Protein AF-A0A147B8E1-F1 (afdb_monomer_lite)

pLDDT: mean 95.33, std 6.33, range [67.62, 98.88]

Foldseek 3Di:
DLLVVQAPAQAAEDPDADFDAPPDDPVNRCVRLLVVLLVSLLSNLVRPLNHQYEYARPPLVVSQVSSQVSNVVSVSHDLVRGWHQQQLLQLLLLVLVCVVVVHDSVQKGWDWAAGRAAPRTRTRLCPMVVNDDDDPVVVVVSRNCSRCVQVVQCVVVVNPGTDDPSSVVSSVVVVVLVVCVVVVDPPRDDDTDTDD

Radius of gyration: 17.43 Å; chains: 1; bounding box: 43×26×47 Å

Sequence (196 aa):
ELSAALQGMEVVVIPAGVPRKPGMTRDDLFNTNASIVRDLADACAKNCPKAMVCIISNPVNSTVPIASEAFKKNGVYDPNRIFGVTTLDIVRANAFVAEAKGLDPASVSVPVIGGHSGVTIIPLISQATPSVSFPQPELEALTKRIQEAGTEVVKAKAGAGSATLSMAFAGARFAFSLISALQGKEGVVECAFVKS

Organism: NCBI:txid360319

Secondary structure (DSSP, 8-state):
-HHHHHTT-SEEEE--SPPPPTT--HHHHHHHHHHHHHHHHHHHHHH-TTSEEEE-SSPHHHHHHHHHHHHHHTT---GGGEEE--HHHHHHHHHHHHHHHT--GGG-B--EEE-SSGGGEEE-GGG-BS-----HHHHHHHHHHHHHHHHHHHHHTTTS----HHHHHHHHHHHHHHHHHHTT-TT-----B---

InterPro domains:
  IPR001236 Lactate/malate dehydrogenase, N-terminal [PF00056] (4-84)
  IPR001252 Malate dehydrogenase, active site [PS00068] (85-97)
  IPR010097 Malate dehydrogenase, type 1 [TIGR01772] (2-195)
  IPR015955 Lactate dehydrogenase/glycoside hydrolase, family 4, C-terminal [G3DSA:3.90.110.10] (86-196)
  IPR015955 Lactate dehydrogenase/glycoside hydrolase, family 4, C-terminal [SSF56327] (85-195)
  IPR022383 Lactate/malate dehydrogenase, C-terminal [PF02866] (86-195)
  IPR036291 NAD(P)-binding domain superfamily [SSF51735] (3-85)

Structure (mmCIF, N/CA/C/O backbone):
data_AF-A0A147B8E1-F1
#
_entry.id   AF-A0A147B8E1-F1
#
loop_
_atom_site.group_PDB
_atom_site.id
_atom_site.type_symbol
_atom_site.label_atom_id
_atom_site.label_alt_id
_atom_site.label_comp_id
_atom_site.label_asym_id
_atom_site.label_entity_id
_atom_site.label_seq_id
_atom_site.pdbx_PDB_ins_code
_atom_site.Cartn_x
_atom_site.Cartn_y
_atom_site.Cartn_z
_atom_site.occupancy
_atom_site.B_iso_or_equiv
_atom_site.auth_seq_id
_atom_site.auth_comp_id
_atom_site.auth_asym_id
_atom_site.auth_atom_id
_atom_site.pdbx_PDB_model_num
ATOM 1 N N . GLU A 1 1 ? 18.208 -11.682 -17.109 1.00 81.38 1 GLU A N 1
ATOM 2 C CA . GLU A 1 1 ? 17.418 -12.279 -16.008 1.00 81.38 1 GLU A CA 1
ATOM 3 C C . GLU A 1 1 ? 16.157 -11.478 -15.678 1.00 81.38 1 GLU A C 1
ATOM 5 O O . GLU A 1 1 ? 15.082 -12.026 -15.860 1.00 81.38 1 GLU A O 1
ATOM 10 N N . LEU A 1 2 ? 16.231 -10.182 -15.327 1.00 92.50 2 LEU A N 1
ATOM 11 C CA . LEU A 1 2 ? 15.029 -9.378 -15.009 1.00 92.50 2 LEU A CA 1
ATOM 12 C C . LEU A 1 2 ? 13.987 -9.304 -16.144 1.00 92.50 2 LEU A C 1
ATOM 14 O O . LEU A 1 2 ? 12.808 -9.515 -15.898 1.00 92.50 2 LEU A O 1
ATOM 18 N N . SER A 1 3 ? 14.406 -9.041 -17.388 1.00 93.31 3 SER A N 1
ATOM 19 C CA . SER A 1 3 ? 13.483 -8.999 -18.541 1.00 93.31 3 SER A CA 1
ATOM 20 C C . SER A 1 3 ? 12.709 -10.315 -18.706 1.00 93.31 3 SER A C 1
ATOM 22 O O . SER A 1 3 ? 11.491 -10.288 -18.854 1.00 93.31 3 SER A O 1
ATOM 24 N N . ALA A 1 4 ? 13.388 -11.460 -18.577 1.00 95.94 4 ALA A N 1
ATOM 25 C CA . ALA A 1 4 ? 12.761 -12.777 -18.670 1.00 95.94 4 ALA A CA 1
ATOM 26 C C . ALA A 1 4 ? 11.747 -13.025 -17.539 1.00 95.94 4 ALA A C 1
ATOM 28 O O . ALA A 1 4 ? 10.701 -13.609 -17.786 1.00 95.94 4 ALA A O 1
ATOM 29 N N . ALA A 1 5 ? 12.017 -12.532 -16.325 1.00 97.00 5 ALA A N 1
ATOM 30 C CA . ALA A 1 5 ? 11.090 -12.641 -15.197 1.00 97.00 5 ALA A CA 1
ATOM 31 C C . ALA A 1 5 ? 9.817 -11.786 -15.358 1.00 97.00 5 ALA A C 1
ATOM 33 O O . ALA A 1 5 ? 8.829 -12.031 -14.673 1.00 97.00 5 ALA A O 1
ATOM 34 N N . LEU A 1 6 ? 9.840 -10.773 -16.231 1.00 97.75 6 LEU A N 1
ATOM 35 C CA . LEU A 1 6 ? 8.719 -9.856 -16.450 1.00 97.75 6 LEU A CA 1
ATOM 36 C C . LEU A 1 6 ? 7.847 -10.249 -17.646 1.00 97.75 6 LEU A C 1
ATOM 38 O O . LEU A 1 6 ? 6.674 -9.885 -17.690 1.00 97.75 6 LEU A O 1
ATOM 42 N N . GLN A 1 7 ? 8.389 -10.979 -18.620 1.00 96.69 7 GLN A N 1
ATOM 43 C CA . GLN A 1 7 ? 7.633 -11.386 -19.804 1.00 96.69 7 GLN A CA 1
ATOM 44 C C . GLN A 1 7 ? 6.386 -12.192 -19.415 1.00 96.69 7 GLN A C 1
ATOM 46 O O . GLN A 1 7 ? 6.461 -13.175 -18.684 1.00 96.69 7 GLN A O 1
ATOM 51 N N . GLY A 1 8 ? 5.226 -11.757 -19.913 1.00 95.31 8 GLY A N 1
ATOM 52 C CA . GLY A 1 8 ? 3.941 -12.414 -19.658 1.00 95.31 8 GLY A CA 1
ATOM 53 C C . GLY A 1 8 ? 3.346 -12.179 -18.265 1.00 95.31 8 GLY A C 1
ATOM 54 O O . GLY A 1 8 ? 2.298 -12.743 -17.974 1.00 95.31 8 GLY A O 1
ATOM 55 N N . MET A 1 9 ? 3.964 -11.357 -17.409 1.00 98.00 9 MET A N 1
ATOM 56 C CA . MET A 1 9 ? 3.398 -11.052 -16.093 1.00 98.00 9 MET A CA 1
ATOM 57 C C . MET A 1 9 ? 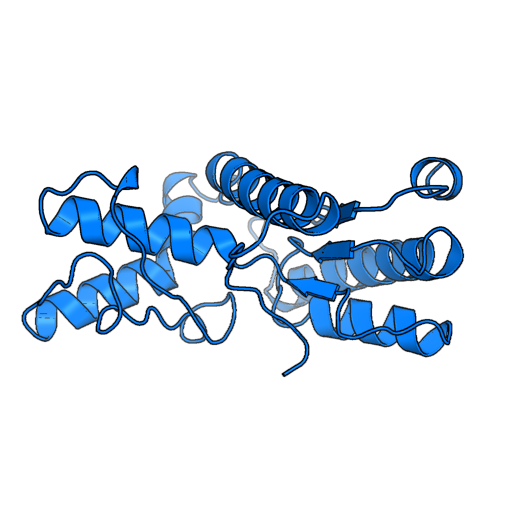2.136 -10.193 -16.201 1.00 98.00 9 MET A C 1
ATOM 59 O O . MET A 1 9 ? 2.120 -9.163 -16.875 1.00 98.00 9 MET A O 1
ATOM 63 N N . GLU A 1 10 ? 1.092 -10.597 -15.477 1.00 98.06 10 GLU A N 1
ATOM 64 C CA . GLU A 1 10 ? -0.164 -9.848 -15.338 1.00 98.06 10 GLU A CA 1
ATOM 65 C C . GLU A 1 10 ? -0.202 -9.009 -14.056 1.00 98.06 10 GLU A C 1
ATOM 67 O O . GLU A 1 10 ? -0.874 -7.981 -14.005 1.00 98.06 10 GLU A O 1
ATOM 72 N N . VAL A 1 11 ? 0.553 -9.415 -13.032 1.00 98.50 11 VAL A N 1
ATOM 73 C CA . VAL A 1 11 ? 0.705 -8.706 -11.757 1.00 98.50 11 VAL A CA 1
ATOM 74 C C . VAL A 1 11 ? 2.181 -8.714 -11.372 1.00 98.50 11 VAL A C 1
ATOM 76 O O . VAL A 1 11 ? 2.814 -9.767 -11.356 1.00 98.50 11 VAL A O 1
ATOM 79 N N . VAL A 1 12 ? 2.732 -7.547 -11.039 1.00 98.69 12 VAL A N 1
ATOM 80 C CA . VAL A 1 12 ? 4.115 -7.397 -10.568 1.00 98.69 12 VAL A CA 1
ATOM 81 C C . VAL A 1 12 ? 4.103 -6.714 -9.210 1.00 98.69 12 VAL A C 1
ATOM 83 O O . VAL A 1 12 ? 3.636 -5.585 -9.080 1.00 98.69 12 VAL A O 1
ATOM 86 N N . VAL A 1 13 ? 4.645 -7.382 -8.193 1.00 98.62 13 VAL A N 1
ATOM 87 C CA . VAL A 1 13 ? 4.768 -6.830 -6.838 1.00 98.62 13 VAL A CA 1
ATOM 88 C C . VAL A 1 13 ? 6.213 -6.416 -6.595 1.00 98.62 13 VAL A C 1
ATOM 90 O O . VAL A 1 13 ? 7.126 -7.228 -6.721 1.00 98.62 13 VAL A O 1
ATOM 93 N N . ILE A 1 14 ? 6.421 -5.154 -6.220 1.00 98.19 14 ILE A N 1
ATOM 94 C CA . ILE A 1 14 ? 7.741 -4.561 -5.999 1.00 98.19 14 ILE A CA 1
ATOM 95 C C . ILE A 1 14 ? 7.905 -4.232 -4.505 1.00 98.19 14 ILE A C 1
ATOM 97 O O . ILE A 1 14 ? 7.603 -3.115 -4.080 1.00 98.19 14 ILE A O 1
ATOM 101 N N . PRO A 1 15 ? 8.380 -5.192 -3.682 1.00 96.69 15 PRO A N 1
ATOM 102 C CA . PRO A 1 15 ? 8.835 -4.940 -2.313 1.00 96.69 15 PRO A CA 1
ATOM 103 C C . PRO A 1 15 ? 10.304 -4.503 -2.252 1.00 96.69 15 PRO A C 1
ATOM 105 O O . PRO A 1 15 ? 10.819 -4.234 -1.168 1.00 96.69 15 PRO A O 1
ATOM 108 N N . ALA A 1 16 ? 10.991 -4.471 -3.399 1.00 93.12 16 ALA A N 1
ATOM 109 C CA . ALA A 1 16 ? 12.416 -4.201 -3.495 1.00 93.12 16 ALA A CA 1
ATOM 110 C C . ALA A 1 16 ? 12.759 -2.812 -2.950 1.00 93.12 16 ALA A C 1
ATOM 112 O O . ALA A 1 16 ? 12.226 -1.794 -3.385 1.00 93.12 16 ALA A O 1
ATOM 113 N N . GLY A 1 17 ? 13.680 -2.768 -2.004 1.00 88.00 17 GLY A N 1
ATOM 114 C CA . GLY A 1 17 ? 14.123 -1.533 -1.391 1.00 88.00 17 GLY A CA 1
ATOM 115 C C . GLY A 1 17 ? 15.041 -1.825 -0.223 1.00 88.00 17 GLY A C 1
ATOM 116 O O . GLY A 1 17 ? 15.111 -2.946 0.286 1.00 88.00 17 GLY A O 1
ATOM 117 N N . VAL A 1 18 ? 15.757 -0.800 0.203 1.00 84.12 18 VAL A N 1
ATOM 118 C CA . VAL A 1 18 ? 16.618 -0.871 1.372 1.00 84.12 18 VAL A CA 1
ATOM 119 C C . VAL A 1 18 ? 15.776 -0.521 2.601 1.00 84.12 18 VAL A C 1
ATOM 121 O O . VAL A 1 18 ? 15.061 0.484 2.580 1.00 84.12 18 VAL A O 1
ATOM 124 N N . PRO A 1 19 ? 15.801 -1.330 3.677 1.00 76.50 19 PRO A N 1
ATOM 125 C CA . PRO A 1 19 ? 15.183 -0.938 4.934 1.00 76.50 19 PRO A CA 1
ATOM 126 C C . PRO A 1 19 ? 15.999 0.184 5.577 1.00 76.50 19 PRO A C 1
ATOM 128 O O . PRO A 1 19 ? 17.215 0.268 5.403 1.00 76.50 19 PRO A O 1
ATOM 131 N N . ARG A 1 20 ? 15.346 1.026 6.380 1.00 70.44 20 ARG A N 1
ATOM 132 C CA . ARG A 1 20 ? 16.045 2.068 7.136 1.00 70.44 20 ARG A CA 1
ATOM 133 C C . ARG A 1 20 ? 17.104 1.434 8.047 1.00 70.44 20 ARG A C 1
ATOM 135 O O . ARG A 1 20 ? 16.758 0.625 8.905 1.00 70.44 20 ARG A O 1
ATOM 142 N N . LYS A 1 21 ? 18.371 1.819 7.871 1.00 70.12 21 LYS A N 1
ATOM 143 C CA . LYS A 1 21 ? 19.493 1.408 8.730 1.00 70.12 21 LYS A CA 1
ATOM 144 C C . LYS A 1 21 ? 19.836 2.507 9.745 1.00 70.12 21 LYS A C 1
ATOM 146 O O . LYS A 1 21 ? 19.581 3.683 9.461 1.00 70.12 21 LYS A O 1
ATOM 151 N N . PRO A 1 22 ? 20.427 2.168 10.907 1.00 67.62 22 PRO A N 1
ATOM 152 C CA . PRO A 1 22 ? 21.011 3.165 11.801 1.00 67.62 22 PRO A CA 1
ATOM 153 C C . PRO A 1 22 ? 21.975 4.085 11.036 1.00 67.62 22 PRO A C 1
ATOM 155 O O . PRO A 1 22 ? 22.798 3.605 10.261 1.00 67.62 22 PRO A O 1
ATOM 158 N N . GLY A 1 23 ? 21.842 5.401 11.217 1.00 73.38 23 GLY A N 1
ATOM 159 C CA . GLY A 1 23 ? 22.681 6.409 10.553 1.00 73.38 23 GLY A CA 1
ATOM 160 C C . GLY A 1 23 ? 22.209 6.891 9.173 1.00 73.38 23 GLY A C 1
ATOM 161 O O . GLY A 1 23 ? 22.690 7.926 8.730 1.00 73.38 23 GLY A O 1
ATOM 162 N N . MET A 1 24 ? 21.248 6.228 8.511 1.00 72.56 24 MET A N 1
ATOM 163 C CA . MET A 1 24 ? 20.668 6.745 7.257 1.00 72.56 24 MET A CA 1
ATOM 164 C C . MET A 1 24 ? 19.724 7.922 7.513 1.00 72.56 24 MET A C 1
ATOM 166 O O . MET A 1 24 ? 18.810 7.834 8.350 1.00 72.56 24 MET A O 1
ATOM 170 N N . THR A 1 25 ? 19.886 8.993 6.733 1.00 74.00 25 THR A N 1
ATOM 171 C CA . THR A 1 25 ? 18.908 10.082 6.690 1.00 74.00 25 THR A CA 1
ATOM 172 C C . THR A 1 25 ? 17.640 9.641 5.948 1.00 74.00 25 THR A C 1
ATOM 174 O O . THR A 1 25 ? 17.584 8.583 5.314 1.00 74.00 25 THR A O 1
ATOM 177 N N . ARG A 1 26 ? 16.571 10.440 6.051 1.00 74.06 26 ARG A N 1
ATOM 178 C CA . ARG A 1 26 ? 15.350 10.199 5.265 1.00 74.06 26 ARG A CA 1
ATOM 179 C C . ARG A 1 26 ? 15.616 10.345 3.765 1.00 74.06 26 ARG A C 1
ATOM 181 O O . ARG A 1 26 ? 15.079 9.558 2.989 1.00 74.06 26 ARG A O 1
ATOM 188 N N . ASP A 1 27 ? 16.474 11.288 3.395 1.00 78.31 27 ASP A N 1
ATOM 189 C CA . ASP A 1 27 ? 16.800 11.586 2.002 1.00 78.31 27 ASP A CA 1
ATOM 190 C C . ASP A 1 27 ? 17.663 10.484 1.379 1.00 78.31 27 ASP A C 1
ATOM 192 O O . ASP A 1 27 ? 17.406 10.083 0.247 1.00 78.31 27 ASP A O 1
ATOM 196 N N . ASP A 1 28 ? 18.607 9.902 2.128 1.00 82.69 28 ASP A N 1
ATOM 197 C CA . ASP A 1 28 ? 19.407 8.761 1.647 1.00 82.69 28 ASP A CA 1
ATOM 198 C C . ASP A 1 28 ? 18.525 7.556 1.308 1.00 82.69 28 ASP A C 1
ATOM 200 O O . ASP A 1 28 ? 18.684 6.912 0.265 1.00 82.69 28 ASP A O 1
ATOM 204 N N . LEU A 1 29 ? 17.566 7.261 2.192 1.00 83.19 29 LEU A N 1
ATOM 205 C CA . LEU A 1 29 ? 16.607 6.180 2.000 1.00 83.19 29 LEU A CA 1
ATOM 206 C C . LEU A 1 29 ? 15.713 6.447 0.785 1.00 83.19 29 LEU A C 1
ATOM 208 O O . LEU A 1 29 ? 15.493 5.545 -0.024 1.00 83.19 29 LEU A O 1
ATOM 212 N N . PHE A 1 30 ? 15.224 7.683 0.649 1.00 88.69 30 PHE A N 1
ATOM 213 C CA . PHE A 1 30 ? 14.436 8.098 -0.504 1.00 88.69 30 PHE A CA 1
ATOM 214 C C . PHE A 1 30 ? 15.229 7.940 -1.802 1.00 88.69 30 PHE A C 1
ATOM 216 O O . PHE A 1 30 ? 14.764 7.240 -2.693 1.00 88.69 30 PHE A O 1
ATOM 223 N N . ASN A 1 31 ? 16.431 8.509 -1.896 1.00 90.00 31 ASN A N 1
ATOM 224 C CA . ASN A 1 31 ? 17.252 8.470 -3.107 1.00 90.00 31 ASN A CA 1
ATOM 225 C C . ASN A 1 31 ? 17.597 7.035 -3.525 1.00 90.00 31 ASN A C 1
ATOM 227 O O . ASN A 1 31 ? 17.533 6.695 -4.709 1.00 90.00 31 ASN A O 1
ATOM 231 N N . THR A 1 32 ? 17.910 6.177 -2.551 1.00 92.06 32 THR A N 1
ATOM 232 C CA . THR A 1 32 ? 18.213 4.763 -2.798 1.00 92.06 32 THR A CA 1
ATOM 233 C C . THR A 1 32 ? 16.993 4.011 -3.327 1.00 92.06 32 THR A C 1
ATOM 235 O O . THR A 1 32 ? 17.084 3.299 -4.322 1.00 92.06 32 THR A O 1
ATOM 238 N N . ASN A 1 33 ? 15.829 4.164 -2.696 1.00 93.69 33 ASN A N 1
ATOM 239 C CA . ASN A 1 33 ? 14.633 3.445 -3.139 1.00 93.69 33 ASN A CA 1
ATOM 240 C C . ASN A 1 33 ? 14.021 4.058 -4.405 1.00 93.69 33 ASN A C 1
ATOM 242 O O . ASN A 1 33 ? 13.431 3.335 -5.203 1.00 93.69 33 ASN A O 1
ATOM 246 N N . ALA A 1 34 ? 14.200 5.359 -4.632 1.00 94.06 34 ALA A N 1
ATOM 247 C CA . ALA A 1 34 ? 13.779 6.046 -5.844 1.00 94.06 34 ALA A CA 1
ATOM 248 C C . ALA A 1 34 ? 14.474 5.478 -7.086 1.00 94.06 34 ALA A C 1
ATOM 250 O O . ALA A 1 34 ? 13.806 5.214 -8.084 1.00 94.06 34 ALA A O 1
ATOM 251 N N . SER A 1 35 ? 15.792 5.251 -7.029 1.00 95.56 35 SER A N 1
ATOM 252 C CA . SER A 1 35 ? 16.527 4.653 -8.149 1.00 95.56 35 SER A CA 1
ATOM 253 C C . SER A 1 35 ? 16.097 3.207 -8.399 1.00 95.56 35 SER A C 1
ATOM 255 O O . SER A 1 35 ? 15.771 2.870 -9.535 1.00 95.56 3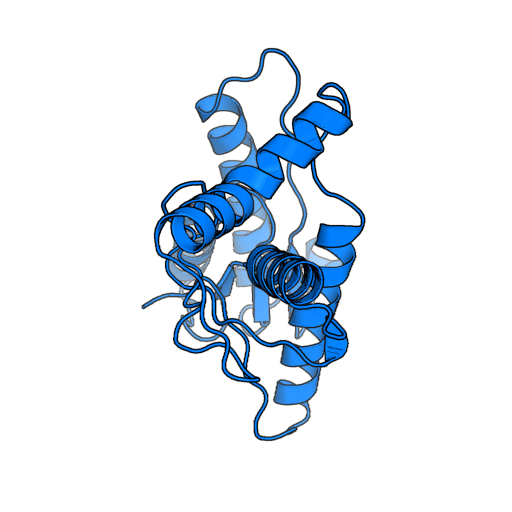5 SER A O 1
ATOM 257 N N . ILE A 1 36 ? 15.981 2.394 -7.342 1.00 97.19 36 ILE A N 1
ATOM 258 C CA . ILE A 1 36 ? 15.517 1.000 -7.435 1.00 97.19 36 ILE A CA 1
ATOM 259 C C . ILE A 1 36 ? 14.129 0.928 -8.083 1.00 97.19 36 ILE A C 1
ATOM 261 O O . ILE A 1 36 ? 13.928 0.174 -9.034 1.00 97.19 36 ILE A O 1
ATOM 265 N N . VAL A 1 37 ? 13.167 1.720 -7.596 1.00 97.94 37 VAL A N 1
ATOM 266 C CA . VAL A 1 37 ? 11.797 1.705 -8.126 1.00 97.94 37 VAL A CA 1
ATOM 267 C C . VAL A 1 37 ? 11.755 2.207 -9.558 1.00 97.94 37 VAL A C 1
ATOM 269 O O . VAL A 1 37 ? 11.082 1.592 -10.377 1.00 97.94 37 VAL A O 1
ATOM 272 N N . ARG A 1 38 ? 12.478 3.284 -9.886 1.00 97.81 38 ARG A N 1
ATOM 273 C CA . ARG A 1 38 ? 12.559 3.792 -11.260 1.00 97.81 38 ARG A CA 1
ATOM 274 C C . ARG A 1 38 ? 13.047 2.707 -12.216 1.00 97.81 38 ARG A C 1
ATOM 276 O O . ARG A 1 38 ? 12.428 2.509 -13.255 1.00 97.81 38 ARG A O 1
ATOM 283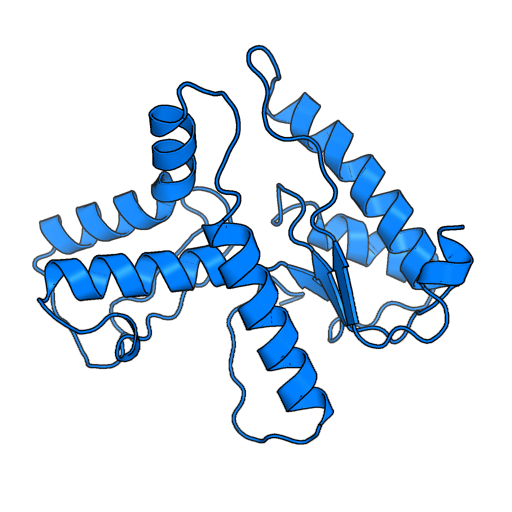 N N . ASP A 1 39 ? 14.130 2.019 -11.868 1.00 98.00 39 ASP A N 1
ATOM 284 C CA . ASP A 1 39 ? 14.761 1.042 -12.756 1.00 98.00 39 ASP A CA 1
ATOM 285 C C . ASP A 1 39 ? 13.879 -0.208 -12.925 1.00 98.00 39 ASP A C 1
ATOM 287 O O . ASP A 1 39 ? 13.713 -0.712 -14.037 1.00 98.00 39 ASP A O 1
ATOM 291 N N . LEU A 1 40 ? 13.231 -0.668 -11.849 1.00 98.44 40 LEU A N 1
ATOM 292 C CA . LEU A 1 40 ? 12.267 -1.770 -11.914 1.00 98.44 40 LEU A CA 1
ATOM 293 C C . LEU A 1 40 ? 10.987 -1.387 -12.669 1.00 98.44 40 LEU A C 1
ATOM 295 O O . LEU A 1 40 ? 10.485 -2.187 -13.457 1.00 98.44 40 LEU A O 1
ATOM 299 N N . ALA A 1 41 ? 10.469 -0.174 -12.471 1.00 98.38 41 ALA A N 1
ATOM 300 C CA . ALA A 1 41 ? 9.295 0.320 -13.184 1.00 98.38 41 ALA A CA 1
ATOM 301 C C . ALA A 1 41 ? 9.581 0.519 -14.679 1.00 98.38 41 ALA A C 1
ATOM 303 O O . ALA A 1 41 ? 8.756 0.142 -15.504 1.00 98.38 41 ALA A O 1
ATOM 304 N N . ASP A 1 42 ? 10.757 1.034 -15.045 1.00 98.50 42 ASP A N 1
ATOM 305 C CA . ASP A 1 42 ? 11.210 1.129 -16.437 1.00 98.50 42 ASP A CA 1
ATOM 306 C C . ASP A 1 42 ? 11.326 -0.262 -17.085 1.00 98.50 42 ASP A C 1
ATOM 308 O O . ASP A 1 42 ? 10.871 -0.468 -18.212 1.00 98.50 42 ASP A O 1
ATOM 312 N N . ALA A 1 43 ? 11.840 -1.254 -16.351 1.00 98.44 43 ALA A N 1
ATOM 313 C CA . ALA A 1 43 ? 11.851 -2.637 -16.815 1.00 98.44 43 ALA A CA 1
ATOM 314 C C . ALA A 1 43 ? 10.426 -3.191 -17.008 1.00 98.44 43 ALA A C 1
ATOM 316 O O . ALA A 1 43 ? 10.162 -3.825 -18.031 1.00 98.44 43 ALA A O 1
ATOM 317 N N . CYS A 1 44 ? 9.496 -2.925 -16.086 1.00 98.62 44 CYS A N 1
ATOM 318 C CA . CYS A 1 44 ? 8.090 -3.319 -16.238 1.00 98.62 44 CYS A CA 1
ATOM 319 C C . CYS A 1 44 ? 7.453 -2.652 -17.464 1.00 98.62 44 CYS A C 1
ATOM 321 O O . CYS A 1 44 ? 6.832 -3.333 -18.275 1.00 98.62 44 CYS A O 1
ATOM 323 N N . ALA A 1 45 ? 7.672 -1.350 -17.653 1.00 98.56 45 ALA A N 1
ATOM 324 C CA . ALA A 1 45 ? 7.152 -0.596 -18.790 1.00 98.56 45 ALA A CA 1
ATOM 325 C C . ALA A 1 45 ? 7.629 -1.168 -20.138 1.00 98.56 45 ALA A C 1
ATOM 327 O O . ALA A 1 45 ? 6.864 -1.222 -21.096 1.00 98.56 45 ALA A O 1
ATOM 328 N N . LYS A 1 46 ? 8.875 -1.650 -20.209 1.00 98.38 46 LYS A N 1
ATOM 329 C CA . LYS A 1 46 ? 9.450 -2.242 -21.428 1.00 98.38 46 LYS A CA 1
ATOM 330 C C . LYS A 1 46 ? 9.014 -3.683 -21.693 1.00 98.38 46 LYS A C 1
ATOM 332 O O . LYS A 1 46 ? 8.942 -4.080 -22.851 1.00 98.38 46 LYS A O 1
ATOM 337 N N . ASN A 1 47 ? 8.776 -4.480 -20.648 1.00 98.44 47 ASN A N 1
ATOM 338 C CA . ASN A 1 47 ? 8.625 -5.938 -20.779 1.00 98.44 47 ASN A CA 1
ATOM 339 C C . ASN A 1 47 ? 7.200 -6.448 -20.506 1.00 98.44 47 ASN A C 1
ATOM 341 O O . ASN A 1 47 ? 6.800 -7.463 -21.069 1.00 98.44 47 ASN A O 1
ATOM 345 N N . CYS A 1 48 ? 6.427 -5.754 -19.671 1.00 98.38 48 CYS A N 1
ATOM 346 C CA . CYS A 1 48 ? 5.052 -6.104 -19.314 1.00 98.38 48 CYS A CA 1
ATOM 347 C C . CYS A 1 48 ? 4.196 -4.843 -19.069 1.00 98.38 48 CYS A C 1
ATOM 349 O O . CYS A 1 48 ? 3.637 -4.670 -17.984 1.00 98.38 48 CYS A O 1
ATOM 351 N N . PRO A 1 49 ? 4.045 -3.947 -20.066 1.00 98.19 49 PRO A N 1
ATOM 352 C CA . PRO A 1 49 ? 3.394 -2.640 -19.891 1.00 98.19 49 PRO A CA 1
ATOM 353 C C . PRO A 1 49 ? 1.927 -2.712 -19.445 1.00 98.19 49 PRO A C 1
ATOM 355 O O . PRO A 1 49 ? 1.372 -1.720 -18.986 1.00 98.19 49 PRO A O 1
ATOM 358 N N . LYS A 1 50 ? 1.284 -3.875 -19.600 1.00 98.25 50 LYS A N 1
ATOM 359 C CA . LYS A 1 50 ? -0.110 -4.114 -19.206 1.00 98.25 50 LYS A CA 1
ATOM 360 C C . LYS A 1 50 ? -0.252 -4.772 -17.828 1.00 98.25 50 LYS A C 1
ATOM 362 O O . LYS A 1 50 ? -1.384 -4.981 -17.398 1.00 98.25 50 LYS A O 1
ATOM 367 N N . ALA A 1 51 ? 0.840 -5.103 -17.143 1.00 98.56 51 ALA A N 1
ATOM 368 C CA . ALA A 1 51 ? 0.771 -5.692 -15.811 1.00 98.56 51 ALA A CA 1
ATOM 369 C C . ALA A 1 51 ? 0.194 -4.702 -14.786 1.00 98.56 51 ALA A C 1
ATOM 371 O O . ALA A 1 51 ? 0.417 -3.496 -14.883 1.00 98.56 51 ALA A O 1
ATOM 372 N N . MET A 1 52 ? -0.498 -5.220 -13.774 1.00 98.75 52 MET A N 1
ATOM 373 C CA . MET A 1 52 ? -0.849 -4.477 -12.566 1.00 98.75 52 MET A CA 1
ATOM 374 C C . MET A 1 52 ? 0.392 -4.365 -11.676 1.00 98.75 52 MET A C 1
ATOM 376 O O . MET A 1 52 ? 0.871 -5.360 -11.128 1.00 98.75 52 MET A O 1
ATOM 380 N N . VAL A 1 53 ? 0.935 -3.160 -11.538 1.00 98.75 53 VAL A N 1
ATOM 381 C CA . VAL A 1 53 ? 2.166 -2.890 -10.792 1.00 98.75 53 VAL A CA 1
ATOM 382 C C . VAL A 1 53 ? 1.836 -2.445 -9.370 1.00 98.75 53 VAL A C 1
ATOM 384 O O . VAL A 1 53 ? 1.246 -1.389 -9.153 1.00 98.75 53 VAL A O 1
ATOM 387 N N . CYS A 1 54 ? 2.262 -3.244 -8.393 1.00 98.75 54 CYS A N 1
ATOM 388 C CA . CYS A 1 54 ? 2.037 -3.030 -6.967 1.00 98.75 54 CYS A CA 1
ATOM 389 C C . CYS A 1 54 ? 3.336 -2.574 -6.288 1.00 98.75 54 CYS A C 1
ATOM 391 O O . CYS A 1 54 ? 4.235 -3.379 -6.036 1.00 98.75 54 CYS A O 1
ATOM 393 N N . ILE A 1 55 ? 3.443 -1.286 -5.970 1.00 98.62 55 ILE A N 1
ATOM 394 C CA . ILE A 1 55 ? 4.604 -0.681 -5.315 1.00 98.62 55 ILE A CA 1
ATOM 395 C C . ILE A 1 55 ? 4.448 -0.773 -3.794 1.00 98.62 55 ILE A C 1
ATOM 397 O O . ILE A 1 55 ? 3.586 -0.119 -3.208 1.00 98.62 55 ILE A O 1
ATOM 401 N N . ILE A 1 56 ? 5.307 -1.565 -3.152 1.00 97.94 56 ILE A N 1
ATOM 402 C CA . ILE A 1 56 ? 5.445 -1.636 -1.684 1.00 97.94 56 ILE A CA 1
ATOM 403 C C . ILE A 1 56 ? 6.655 -0.804 -1.220 1.00 97.94 56 ILE A C 1
ATOM 405 O O . ILE A 1 56 ? 6.713 -0.343 -0.079 1.00 97.94 56 ILE A O 1
ATOM 409 N N . SER A 1 57 ? 7.634 -0.597 -2.103 1.00 95.31 57 SER A N 1
ATOM 410 C CA . SER A 1 57 ? 8.868 0.138 -1.831 1.00 95.31 57 SER A CA 1
ATOM 411 C C . SER A 1 57 ? 8.611 1.530 -1.256 1.00 95.31 57 SER A C 1
ATOM 413 O O . SER A 1 57 ? 7.983 2.385 -1.883 1.00 95.31 57 SER A O 1
ATOM 415 N N . ASN A 1 58 ? 9.150 1.776 -0.063 1.00 92.94 58 ASN A N 1
ATOM 416 C CA . ASN A 1 58 ? 8.996 3.048 0.628 1.00 92.94 58 ASN A CA 1
ATOM 417 C C . ASN A 1 58 ? 9.970 4.123 0.116 1.00 92.94 58 ASN A C 1
ATOM 419 O O . ASN A 1 58 ? 11.100 3.786 -0.231 1.00 92.94 58 ASN A O 1
ATOM 423 N N . PRO A 1 59 ? 9.597 5.415 0.167 1.00 93.88 59 PRO A N 1
ATOM 424 C CA . PRO A 1 59 ? 8.297 5.936 0.604 1.00 93.88 59 PRO A CA 1
ATOM 425 C C . PRO A 1 59 ? 7.241 5.872 -0.517 1.00 93.88 59 PRO A C 1
ATOM 427 O O . PRO A 1 59 ? 7.411 6.515 -1.551 1.00 93.88 59 PRO A O 1
ATOM 430 N N . VAL A 1 60 ? 6.130 5.153 -0.291 1.00 96.62 60 VAL A N 1
ATOM 431 C CA . VAL A 1 60 ? 5.064 4.913 -1.300 1.00 96.62 60 VAL A CA 1
ATOM 432 C C . VAL A 1 60 ? 4.536 6.213 -1.917 1.00 96.62 60 VAL A C 1
ATOM 434 O O . VAL A 1 60 ? 4.360 6.301 -3.132 1.00 96.62 60 VAL A O 1
ATOM 437 N N . ASN A 1 61 ? 4.383 7.255 -1.093 1.00 96.88 61 ASN A N 1
ATOM 438 C CA . ASN A 1 61 ? 3.909 8.580 -1.509 1.00 96.88 61 ASN A CA 1
ATOM 439 C C . ASN A 1 61 ? 4.765 9.218 -2.620 1.00 96.88 61 ASN A C 1
ATOM 441 O O . ASN A 1 61 ? 4.295 10.118 -3.310 1.00 96.88 61 ASN A O 1
ATOM 445 N N . SER A 1 62 ? 6.016 8.780 -2.787 1.00 96.88 62 SER A N 1
ATOM 446 C CA . SER A 1 62 ? 6.943 9.303 -3.794 1.00 96.88 62 SER A CA 1
ATOM 447 C C . SER A 1 62 ? 7.342 8.251 -4.829 1.00 96.88 62 SER A C 1
ATOM 449 O O . SER A 1 62 ? 7.519 8.584 -5.998 1.00 96.88 62 SER A O 1
ATOM 451 N N . THR A 1 63 ? 7.441 6.978 -4.442 1.00 97.75 63 THR A N 1
ATOM 452 C CA . THR A 1 63 ? 7.811 5.889 -5.356 1.00 97.75 63 THR A CA 1
ATOM 453 C C . THR A 1 63 ? 6.715 5.573 -6.374 1.00 97.75 63 THR A C 1
ATOM 455 O O . THR A 1 63 ? 7.042 5.232 -7.508 1.00 97.75 63 THR A O 1
ATOM 458 N N . VAL A 1 64 ? 5.434 5.770 -6.039 1.00 98.44 64 VAL A N 1
ATOM 459 C CA . VAL A 1 64 ? 4.333 5.650 -7.013 1.00 98.44 64 VAL A CA 1
ATOM 460 C C . VAL A 1 64 ? 4.414 6.723 -8.106 1.00 98.44 64 VAL A C 1
ATOM 462 O O . VAL A 1 64 ? 4.428 6.346 -9.277 1.00 98.44 64 VAL A O 1
ATOM 465 N N . PRO A 1 65 ? 4.548 8.032 -7.797 1.00 98.44 65 PRO A N 1
ATOM 466 C CA . PRO A 1 65 ? 4.836 9.043 -8.814 1.00 98.44 65 PRO A CA 1
ATOM 467 C C . PRO A 1 65 ? 6.059 8.714 -9.677 1.00 98.44 65 PRO A C 1
ATOM 469 O O . PRO A 1 65 ? 5.993 8.854 -10.894 1.00 98.44 65 PRO A O 1
ATOM 472 N N . ILE A 1 66 ? 7.148 8.221 -9.078 1.00 98.44 66 ILE A N 1
ATOM 473 C CA . ILE A 1 66 ? 8.355 7.818 -9.819 1.00 98.44 66 ILE A CA 1
ATOM 474 C C . ILE A 1 66 ? 8.052 6.688 -10.812 1.00 98.44 66 ILE A C 1
ATOM 476 O O . ILE A 1 66 ? 8.456 6.772 -11.972 1.00 98.44 66 ILE A O 1
ATOM 480 N N . ALA A 1 67 ? 7.331 5.650 -10.381 1.00 98.56 67 ALA A N 1
ATOM 481 C CA . ALA A 1 67 ? 6.921 4.559 -11.259 1.00 98.56 67 ALA A CA 1
ATOM 482 C C . ALA A 1 67 ? 6.026 5.071 -12.401 1.00 98.56 67 ALA A C 1
ATOM 484 O O . ALA A 1 67 ? 6.254 4.736 -13.562 1.00 98.56 67 ALA A O 1
ATOM 485 N N . SER A 1 68 ? 5.071 5.952 -12.094 1.00 98.62 68 SER A N 1
ATOM 486 C CA . SER A 1 68 ? 4.209 6.594 -13.090 1.00 98.62 68 SER A CA 1
ATOM 487 C C . SER A 1 68 ? 5.005 7.381 -14.133 1.00 98.62 68 SER A C 1
ATOM 489 O O . SER A 1 68 ? 4.757 7.229 -15.328 1.00 98.62 68 SER A O 1
ATOM 491 N N . GLU A 1 69 ? 5.994 8.179 -13.723 1.00 98.62 69 GLU A N 1
ATOM 492 C CA . GLU A 1 69 ? 6.855 8.915 -14.658 1.00 98.62 69 GLU A CA 1
ATOM 493 C C . GLU A 1 69 ? 7.734 7.984 -15.508 1.00 98.62 69 GLU A C 1
ATOM 495 O O . GLU A 1 69 ? 7.928 8.241 -16.697 1.00 98.62 69 GLU A O 1
ATOM 500 N N . ALA A 1 70 ? 8.210 6.862 -14.955 1.00 98.50 70 ALA A N 1
ATOM 501 C CA . ALA A 1 70 ? 8.928 5.851 -15.733 1.00 98.50 70 ALA A CA 1
ATOM 502 C C . ALA A 1 70 ? 8.041 5.250 -16.841 1.00 98.50 70 ALA A C 1
ATOM 504 O O . ALA A 1 70 ? 8.475 5.131 -17.989 1.00 98.50 70 ALA A O 1
ATOM 505 N N . PHE A 1 71 ? 6.777 4.944 -16.538 1.00 98.69 71 PHE A N 1
ATOM 506 C CA . PHE A 1 71 ? 5.812 4.464 -17.531 1.00 98.69 71 PHE A CA 1
ATOM 507 C C . PHE A 1 71 ? 5.456 5.537 -18.574 1.00 98.69 71 PHE A C 1
ATOM 509 O O . PHE A 1 71 ? 5.375 5.227 -19.765 1.00 98.69 71 PHE A O 1
ATOM 516 N N . LYS A 1 72 ? 5.302 6.806 -18.165 1.00 98.69 72 LYS A N 1
ATOM 517 C CA . LYS A 1 72 ? 5.053 7.930 -19.090 1.00 98.69 72 LYS A CA 1
ATOM 518 C C . LYS A 1 72 ? 6.211 8.131 -20.056 1.00 98.69 72 LYS A C 1
ATOM 520 O O . LYS A 1 72 ? 5.982 8.277 -21.252 1.00 98.69 72 LYS A O 1
ATOM 525 N N . LYS A 1 73 ? 7.450 8.078 -19.558 1.00 98.56 73 LYS A N 1
ATOM 526 C CA . LYS A 1 73 ? 8.665 8.186 -20.378 1.00 98.56 73 LYS A CA 1
ATOM 527 C C . LYS A 1 73 ? 8.741 7.099 -21.455 1.00 98.56 73 LYS A C 1
ATOM 529 O O . LYS A 1 73 ? 9.263 7.356 -22.534 1.00 98.56 73 LYS A O 1
ATOM 534 N N . ASN A 1 74 ? 8.211 5.910 -21.172 1.00 98.44 74 ASN A N 1
ATOM 535 C CA . ASN A 1 74 ? 8.130 4.803 -22.126 1.00 98.44 74 ASN A CA 1
ATOM 536 C C . ASN A 1 74 ? 6.850 4.832 -22.992 1.00 98.44 74 ASN A C 1
ATOM 538 O O . ASN A 1 74 ? 6.659 3.941 -23.810 1.00 98.44 74 ASN A O 1
ATOM 542 N N . GLY A 1 75 ? 5.970 5.830 -22.833 1.00 98.56 75 GLY A N 1
ATOM 543 C CA . GLY A 1 75 ? 4.754 5.987 -23.641 1.00 98.56 75 GLY A CA 1
ATOM 544 C C . GLY A 1 75 ? 3.647 4.964 -23.358 1.00 98.56 75 GLY A C 1
ATOM 545 O O . GLY A 1 75 ? 2.751 4.801 -24.180 1.00 98.56 75 GLY A O 1
ATOM 546 N N . VAL A 1 76 ? 3.697 4.272 -22.215 1.00 98.62 76 VAL A N 1
ATOM 547 C CA . VAL A 1 76 ? 2.807 3.137 -21.876 1.00 98.62 76 VAL A CA 1
ATOM 548 C C . VAL A 1 76 ? 2.056 3.336 -20.556 1.00 98.62 76 VAL A C 1
ATOM 550 O O . VAL A 1 76 ? 1.598 2.382 -19.935 1.00 98.62 76 VAL A O 1
ATOM 553 N N . TYR A 1 77 ? 1.960 4.579 -20.088 1.00 98.75 77 TYR A N 1
ATOM 554 C CA . TYR A 1 77 ? 1.304 4.894 -18.824 1.00 98.75 77 TYR A CA 1
ATOM 555 C C . TYR A 1 77 ? -0.207 4.658 -18.877 1.00 98.75 77 TYR A C 1
ATOM 557 O O . TYR A 1 77 ? -0.921 5.326 -19.623 1.00 98.75 77 TYR A O 1
ATOM 565 N N . ASP A 1 78 ? -0.678 3.760 -18.014 1.00 98.50 78 ASP A N 1
ATOM 566 C CA . ASP A 1 78 ? -2.087 3.556 -17.690 1.00 98.50 78 ASP A CA 1
ATOM 567 C C . ASP A 1 78 ? -2.275 3.804 -16.179 1.00 98.50 78 ASP A C 1
ATOM 569 O O . ASP A 1 78 ? -1.774 3.017 -15.366 1.00 98.50 78 ASP A O 1
ATOM 573 N N . PRO A 1 79 ? -2.961 4.891 -15.767 1.00 98.12 79 PRO A N 1
ATOM 574 C CA . PRO A 1 79 ? -3.162 5.202 -14.352 1.00 98.12 79 PRO A CA 1
ATOM 575 C C . PRO A 1 79 ? -3.953 4.119 -13.604 1.00 98.12 79 PRO A C 1
ATOM 577 O O . PRO A 1 79 ? -3.839 4.040 -12.384 1.00 98.12 79 PRO A O 1
ATOM 580 N N . ASN A 1 80 ? -4.705 3.264 -14.308 1.00 98.44 80 ASN A N 1
ATOM 581 C CA . ASN A 1 80 ? -5.508 2.195 -13.710 1.00 98.44 80 ASN A CA 1
ATOM 582 C C . ASN A 1 80 ? -4.696 0.928 -13.395 1.00 98.44 80 ASN A C 1
ATOM 584 O O . ASN A 1 80 ? -5.279 -0.088 -13.022 1.00 98.44 80 ASN A O 1
ATOM 588 N N . ARG A 1 81 ? -3.369 0.954 -13.585 1.00 98.44 81 ARG A N 1
ATOM 589 C CA . ARG A 1 81 ? -2.490 -0.218 -13.416 1.00 98.44 81 ARG A CA 1
ATOM 590 C C . ARG A 1 81 ? -1.340 -0.009 -12.440 1.00 98.44 81 ARG A C 1
ATOM 592 O O . ARG A 1 81 ? -0.559 -0.934 -12.244 1.00 98.44 81 ARG A O 1
ATOM 599 N N . ILE A 1 82 ? -1.207 1.170 -11.834 1.00 98.69 82 ILE A N 1
ATOM 600 C CA . ILE A 1 82 ? -0.123 1.476 -10.892 1.00 98.69 82 ILE A CA 1
ATOM 601 C C . ILE A 1 82 ? -0.717 1.752 -9.516 1.00 98.69 82 ILE A C 1
ATOM 603 O O . ILE A 1 82 ? -1.455 2.717 -9.323 1.00 98.69 82 ILE A O 1
ATOM 607 N N . PHE A 1 83 ? -0.347 0.915 -8.551 1.00 98.88 83 PHE A N 1
ATOM 608 C CA . PHE A 1 83 ? -0.906 0.920 -7.207 1.00 98.88 83 PHE A CA 1
ATOM 609 C C . PHE A 1 83 ? 0.203 1.011 -6.166 1.00 98.88 83 PHE A C 1
ATOM 611 O O . PHE A 1 83 ? 1.091 0.163 -6.110 1.00 98.88 83 PHE A O 1
ATOM 618 N N . GLY A 1 84 ? 0.136 2.006 -5.290 1.00 98.75 84 GLY A N 1
ATOM 619 C CA . GLY A 1 84 ? 0.859 1.997 -4.027 1.00 98.75 84 GLY A CA 1
ATOM 620 C C . GLY A 1 84 ? 0.115 1.151 -3.009 1.00 98.75 84 GLY A C 1
ATOM 621 O O . GLY A 1 84 ? -1.034 1.446 -2.675 1.00 98.75 84 GLY A O 1
ATOM 622 N N . VAL A 1 85 ? 0.762 0.105 -2.505 1.00 98.75 85 VAL A N 1
ATOM 623 C CA . VAL A 1 85 ? 0.143 -0.833 -1.567 1.00 98.75 85 VAL A CA 1
ATOM 624 C C . VAL A 1 85 ? 0.086 -0.203 -0.175 1.00 98.75 85 VAL A C 1
ATOM 626 O O . VAL A 1 85 ? 1.075 -0.198 0.555 1.00 98.75 85 VAL A O 1
ATOM 629 N N . THR A 1 86 ? -1.088 0.298 0.210 1.00 98.62 86 THR A N 1
ATOM 630 C CA . THR A 1 86 ? -1.364 0.871 1.544 1.00 98.62 86 THR A CA 1
ATOM 631 C C . THR A 1 86 ? -2.139 -0.084 2.454 1.00 98.62 86 THR A C 1
ATOM 633 O O . THR A 1 86 ? -2.497 0.254 3.580 1.00 98.62 86 THR A O 1
ATOM 636 N N . THR A 1 87 ? -2.356 -1.324 2.007 1.00 98.75 87 THR A N 1
ATOM 637 C CA . THR A 1 87 ? -3.164 -2.345 2.691 1.00 98.75 87 THR A CA 1
ATOM 638 C C . THR A 1 87 ? -2.703 -2.635 4.119 1.00 98.75 87 THR A C 1
ATOM 640 O O . THR A 1 87 ? -3.514 -3.015 4.959 1.00 98.75 87 THR A O 1
ATOM 643 N N . LEU A 1 88 ? -1.422 -2.425 4.443 1.00 98.50 88 LEU A N 1
ATOM 644 C CA . LEU A 1 88 ? -0.930 -2.612 5.809 1.00 98.50 88 LEU A CA 1
ATOM 645 C C . LEU A 1 88 ? -1.568 -1.625 6.800 1.00 98.50 88 LEU A C 1
ATOM 647 O O . LEU A 1 88 ? -1.768 -1.985 7.960 1.00 98.50 88 LEU A O 1
ATOM 651 N N . ASP A 1 89 ? -1.918 -0.416 6.362 1.00 98.56 89 ASP A N 1
ATOM 652 C CA . ASP A 1 89 ? -2.575 0.571 7.222 1.00 98.56 89 ASP A CA 1
ATOM 653 C C . ASP A 1 89 ? -4.014 0.152 7.532 1.00 98.56 89 ASP A C 1
ATOM 655 O O . ASP A 1 89 ? -4.450 0.261 8.674 1.00 98.56 89 ASP A O 1
ATOM 659 N N . ILE A 1 90 ? -4.709 -0.433 6.551 1.00 98.62 90 ILE A N 1
ATOM 660 C CA . ILE A 1 90 ? -6.048 -1.023 6.711 1.00 98.62 90 ILE A CA 1
ATOM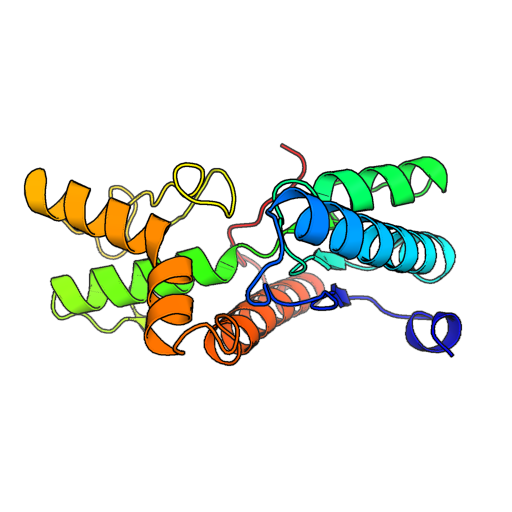 661 C C . ILE A 1 90 ? -5.983 -2.220 7.663 1.00 98.62 90 ILE A C 1
ATOM 663 O O . ILE A 1 90 ? -6.763 -2.314 8.604 1.00 98.62 90 ILE A O 1
ATOM 667 N N . VAL A 1 91 ? -5.011 -3.119 7.470 1.00 98.56 91 VAL A N 1
ATOM 668 C CA . VAL A 1 91 ? -4.806 -4.284 8.349 1.00 98.56 91 VAL A CA 1
ATOM 669 C C . VAL A 1 91 ? -4.562 -3.843 9.795 1.00 98.56 91 VAL A C 1
ATOM 671 O O . VAL A 1 91 ? -5.128 -4.427 10.717 1.00 98.56 91 VAL A O 1
ATOM 674 N N . ARG A 1 92 ? -3.762 -2.791 10.007 1.00 98.50 92 ARG A N 1
ATOM 675 C CA . ARG A 1 92 ? -3.528 -2.205 11.336 1.00 98.50 92 ARG A CA 1
ATOM 676 C C . ARG A 1 92 ? -4.780 -1.557 11.911 1.00 98.50 92 ARG A C 1
ATOM 678 O O . ARG A 1 92 ? -5.088 -1.800 13.072 1.00 98.50 92 ARG A O 1
ATOM 685 N N . ALA A 1 93 ? -5.498 -0.762 11.120 1.00 98.62 93 ALA A N 1
ATOM 686 C CA . ALA A 1 93 ? -6.727 -0.111 11.555 1.00 98.62 93 ALA A CA 1
ATOM 687 C C . ALA A 1 93 ? -7.777 -1.142 11.989 1.00 98.62 93 ALA A C 1
ATOM 689 O O . ALA A 1 93 ? -8.323 -1.021 13.084 1.00 98.62 93 ALA A O 1
ATOM 690 N N . ASN A 1 94 ? -7.980 -2.199 11.197 1.00 98.62 94 ASN A N 1
ATOM 691 C CA . ASN A 1 94 ? -8.888 -3.295 11.534 1.00 98.62 94 ASN A CA 1
ATOM 692 C C . ASN A 1 94 ? -8.466 -3.985 12.835 1.00 98.62 94 ASN A C 1
ATOM 694 O O . ASN A 1 94 ? -9.294 -4.163 13.724 1.00 98.62 94 ASN A O 1
ATOM 698 N N . ALA A 1 95 ? -7.180 -4.325 12.975 1.00 98.62 95 ALA A N 1
ATOM 699 C CA . ALA A 1 95 ? -6.665 -4.985 14.171 1.00 98.62 95 ALA A CA 1
ATOM 700 C C . ALA A 1 95 ? -6.829 -4.124 15.434 1.00 98.62 95 ALA A C 1
ATOM 702 O O . ALA A 1 95 ? -7.299 -4.620 16.453 1.00 98.62 95 ALA A O 1
ATOM 703 N N . PHE A 1 96 ? -6.483 -2.836 15.372 1.00 98.50 96 PHE A N 1
ATOM 704 C CA . PHE A 1 96 ? -6.552 -1.951 16.535 1.00 98.50 96 PHE A CA 1
ATOM 705 C C . PHE A 1 96 ? -7.988 -1.568 16.908 1.00 98.50 96 PHE A C 1
ATOM 707 O O . PHE A 1 96 ? -8.301 -1.492 18.094 1.00 98.50 96 PHE A O 1
ATOM 714 N N . VAL A 1 97 ? -8.878 -1.359 15.928 1.00 98.50 97 VAL A N 1
ATOM 715 C CA . VAL A 1 97 ? -10.311 -1.144 16.202 1.00 98.50 97 VAL A CA 1
ATOM 716 C C . VAL A 1 97 ? -10.930 -2.397 16.817 1.00 98.50 97 VAL A C 1
ATOM 718 O O . VAL A 1 97 ? -11.675 -2.286 17.790 1.00 98.50 97 VAL A O 1
ATOM 721 N N . ALA A 1 98 ? -10.605 -3.578 16.285 1.00 98.50 98 ALA A N 1
ATOM 722 C CA . ALA A 1 98 ? -11.101 -4.843 16.809 1.00 98.50 98 ALA A CA 1
ATOM 723 C C . ALA A 1 98 ? -10.646 -5.082 18.253 1.00 98.50 98 ALA A C 1
ATOM 725 O O . ALA A 1 98 ? -11.479 -5.363 19.110 1.00 98.50 98 ALA A O 1
ATOM 726 N N . GLU A 1 99 ? -9.356 -4.871 18.539 1.00 98.25 99 GLU A N 1
ATOM 727 C CA . GLU A 1 99 ? -8.786 -4.937 19.890 1.00 98.25 99 GLU A CA 1
ATOM 728 C C . GLU A 1 99 ? -9.527 -3.997 20.853 1.00 98.25 99 GLU A C 1
ATOM 730 O O . GLU A 1 99 ? -9.981 -4.423 21.913 1.00 98.25 99 GLU A O 1
ATOM 735 N N . ALA A 1 100 ? -9.724 -2.734 20.463 1.00 97.75 100 ALA A N 1
ATOM 736 C CA . ALA A 1 100 ? -10.347 -1.731 21.323 1.00 97.75 100 ALA A CA 1
ATOM 737 C C . ALA A 1 100 ? -11.853 -1.954 21.564 1.00 97.75 100 ALA A C 1
ATOM 739 O O . ALA A 1 100 ? -12.406 -1.415 22.524 1.00 97.75 100 ALA A O 1
ATOM 740 N N . LYS A 1 101 ? -12.533 -2.721 20.703 1.00 97.75 101 LYS A N 1
ATOM 741 C CA . LYS A 1 101 ? -13.972 -3.022 20.815 1.00 97.75 101 LYS A CA 1
ATOM 742 C C . LYS A 1 101 ? -14.288 -4.472 21.176 1.00 97.75 101 LYS A C 1
ATOM 744 O O . LYS A 1 101 ? -15.464 -4.800 21.299 1.00 97.75 101 LYS A O 1
ATOM 749 N N . GLY A 1 102 ? -13.279 -5.323 21.360 1.00 97.50 102 GLY A N 1
ATOM 750 C CA . GLY A 1 102 ? -13.480 -6.751 21.615 1.00 97.50 102 GLY A CA 1
ATOM 751 C C . GLY A 1 102 ? -14.157 -7.479 20.449 1.00 97.50 102 GLY A C 1
ATOM 752 O O . GLY A 1 102 ? -14.967 -8.375 20.673 1.00 97.50 102 GLY A O 1
ATOM 753 N N . LEU A 1 103 ? -13.869 -7.065 19.212 1.00 97.94 103 LEU A N 1
ATOM 754 C CA . LEU A 1 103 ? -14.392 -7.682 17.991 1.00 97.94 103 LEU A CA 1
ATOM 755 C C . LEU A 1 103 ? -13.363 -8.644 17.386 1.00 97.94 103 LEU A C 1
ATOM 757 O O . LEU A 1 103 ? -12.170 -8.569 17.677 1.00 97.94 103 LEU A O 1
ATOM 761 N N . ASP A 1 104 ? -13.815 -9.514 16.484 1.00 97.81 104 ASP A N 1
ATOM 762 C CA . ASP A 1 104 ? -12.911 -10.287 15.631 1.00 97.81 104 ASP A CA 1
ATOM 763 C C . ASP A 1 104 ? -12.334 -9.374 14.528 1.00 97.81 104 ASP A C 1
ATOM 765 O O . ASP A 1 104 ? -13.116 -8.819 13.745 1.00 97.81 104 ASP A O 1
ATOM 769 N N . PRO A 1 105 ? -11.001 -9.217 14.403 1.00 96.75 105 PRO A N 1
ATOM 770 C CA . PRO A 1 105 ? -10.390 -8.396 13.356 1.00 96.75 105 PRO A CA 1
ATOM 771 C C . PRO A 1 105 ? -10.726 -8.840 11.928 1.00 96.75 105 PRO A C 1
ATOM 773 O O . PRO A 1 105 ? -10.664 -8.010 11.021 1.00 96.75 105 PRO A O 1
ATOM 776 N N . ALA A 1 106 ? -11.108 -10.102 11.708 1.00 95.75 106 ALA A N 1
ATOM 777 C CA . ALA A 1 106 ? -11.570 -10.574 10.403 1.00 95.75 106 ALA A CA 1
ATOM 778 C C . ALA A 1 106 ? -12.951 -10.012 10.016 1.00 95.75 106 ALA A C 1
ATOM 780 O O . ALA A 1 106 ? -13.281 -9.956 8.833 1.00 95.75 106 ALA A O 1
ATOM 781 N N . SER A 1 107 ? -13.738 -9.569 11.001 1.00 96.56 107 SER A N 1
ATOM 782 C CA . SER A 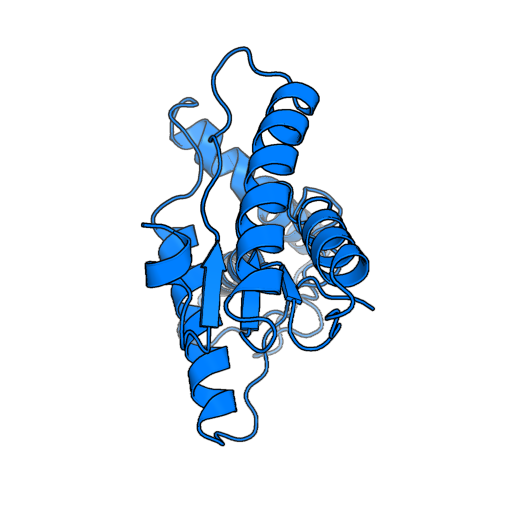1 107 ? -15.066 -8.971 10.810 1.00 96.56 107 SER A CA 1
ATOM 783 C C . SER A 1 107 ? -15.051 -7.440 10.724 1.00 96.56 107 SER A C 1
ATOM 785 O O . SER A 1 107 ? -16.082 -6.837 10.431 1.00 96.56 107 SER A O 1
ATOM 787 N N . VAL A 1 108 ? -13.897 -6.811 10.976 1.00 98.19 108 VAL A N 1
ATOM 788 C CA . VAL A 1 108 ? -13.741 -5.353 10.977 1.00 98.19 108 VAL A CA 1
ATOM 789 C C . VAL A 1 108 ? -13.166 -4.880 9.645 1.00 98.19 108 VAL A C 1
ATOM 791 O O . VAL A 1 108 ? -12.176 -5.417 9.151 1.00 98.19 108 VAL A O 1
ATOM 794 N N . SER A 1 109 ? -13.752 -3.823 9.090 1.00 98.12 109 SER A N 1
ATOM 795 C CA . SER A 1 109 ? -13.259 -3.111 7.914 1.00 98.12 109 SER A CA 1
ATOM 796 C C . SER A 1 109 ? -13.269 -1.609 8.171 1.00 98.12 109 SER A C 1
ATOM 798 O O . SER A 1 109 ? -14.331 -1.024 8.366 1.00 98.12 109 SER A O 1
ATOM 800 N N . VAL A 1 110 ? -12.091 -0.987 8.174 1.00 98.62 110 VAL A N 1
ATOM 801 C CA . VAL A 1 110 ? -11.902 0.459 8.319 1.00 98.62 110 VAL A CA 1
ATOM 802 C C . VAL A 1 110 ? -11.227 0.989 7.054 1.00 98.62 110 VAL A C 1
ATOM 804 O O . VAL A 1 110 ? -10.067 0.649 6.803 1.00 98.62 110 VAL A O 1
ATOM 807 N N . PRO A 1 111 ? -11.897 1.834 6.251 1.00 98.69 111 PRO A N 1
ATOM 808 C CA . PRO A 1 111 ? -11.250 2.496 5.126 1.00 98.69 111 PRO A CA 1
ATOM 809 C C . PRO A 1 111 ? -10.114 3.404 5.607 1.00 98.69 111 PRO A C 1
ATOM 811 O O . PRO A 1 111 ? -10.269 4.149 6.576 1.00 98.69 111 PRO A O 1
ATOM 814 N N . VAL A 1 112 ? -8.977 3.377 4.914 1.00 98.81 112 VAL A N 1
ATOM 815 C CA . VAL A 1 112 ? -7.845 4.272 5.187 1.00 98.81 112 VAL A CA 1
ATOM 816 C C . VAL A 1 112 ? -7.482 5.001 3.902 1.00 98.81 112 VAL A C 1
ATOM 818 O O . VAL A 1 112 ? -7.216 4.367 2.881 1.00 98.81 112 VAL A O 1
ATOM 821 N N . ILE A 1 113 ? -7.489 6.333 3.952 1.00 98.75 113 ILE A N 1
ATOM 822 C CA . ILE A 1 113 ? -7.254 7.207 2.795 1.00 98.75 113 ILE A CA 1
ATOM 823 C C . ILE A 1 113 ? -5.998 8.069 2.985 1.00 98.75 113 ILE A C 1
ATOM 825 O O . ILE A 1 113 ? -5.361 8.049 4.040 1.00 98.75 113 ILE A O 1
ATOM 829 N N . GLY A 1 114 ? -5.666 8.860 1.961 1.00 98.44 114 GLY A N 1
ATOM 830 C CA . GLY A 1 114 ? -4.546 9.798 1.976 1.00 98.44 114 GLY A CA 1
ATOM 831 C C . GLY A 1 114 ? -3.280 9.182 1.385 1.00 98.44 114 GLY A C 1
ATOM 832 O O . GLY A 1 114 ? -3.200 8.989 0.176 1.00 98.44 114 GLY A O 1
ATOM 833 N N . GLY A 1 115 ? -2.284 8.904 2.221 1.00 97.69 115 GLY A N 1
ATOM 834 C CA . GLY A 1 115 ? -0.997 8.312 1.855 1.00 97.69 115 GLY A CA 1
ATOM 835 C C . GLY A 1 115 ? -0.507 7.305 2.898 1.00 97.69 115 GLY A C 1
ATOM 836 O O . GLY A 1 115 ? -1.256 6.883 3.769 1.00 97.69 115 GLY A O 1
ATOM 837 N N . HIS A 1 116 ? 0.769 6.930 2.815 1.00 97.00 116 HIS A N 1
ATOM 838 C CA . HIS A 1 116 ? 1.396 5.853 3.592 1.00 97.00 116 HIS A CA 1
ATOM 839 C C . HIS A 1 116 ? 2.524 6.348 4.521 1.00 97.00 116 HIS A C 1
ATOM 841 O O . HIS A 1 116 ? 3.533 5.675 4.731 1.00 97.00 116 HIS A O 1
ATOM 847 N N . SER A 1 117 ? 2.436 7.581 5.029 1.00 93.62 117 SER A N 1
ATOM 848 C CA . SER A 1 117 ? 3.474 8.136 5.908 1.00 93.62 117 SER A CA 1
ATOM 849 C C . SER A 1 117 ? 2.914 9.101 6.947 1.00 93.62 117 SER A C 1
ATOM 851 O O . SER A 1 117 ? 2.479 10.205 6.603 1.00 93.62 117 SER A O 1
ATOM 853 N N . GLY A 1 118 ? 3.002 8.720 8.224 1.00 93.75 118 GLY A N 1
ATOM 854 C CA . GLY A 1 118 ? 2.626 9.561 9.362 1.00 93.75 118 GLY A CA 1
ATOM 855 C C . GLY A 1 118 ? 1.219 10.131 9.204 1.00 93.75 118 GLY A C 1
ATOM 856 O O . GLY A 1 118 ? 0.284 9.398 8.908 1.00 93.75 118 GLY A O 1
ATOM 857 N N . VAL A 1 119 ? 1.091 11.454 9.317 1.00 97.00 119 VAL A N 1
ATOM 858 C CA . VAL A 1 119 ? -0.195 12.172 9.235 1.00 97.00 119 VAL A CA 1
ATOM 859 C C . VAL A 1 119 ? -0.923 12.041 7.895 1.00 97.00 119 VAL A C 1
ATOM 861 O O . VAL A 1 119 ? -2.097 12.378 7.809 1.00 97.00 119 VAL A O 1
ATOM 864 N N . THR A 1 120 ? -0.252 11.554 6.844 1.00 98.12 120 THR A N 1
ATOM 865 C CA . THR A 1 120 ? -0.927 11.273 5.567 1.00 98.12 120 THR A CA 1
ATOM 866 C C . THR A 1 120 ? -1.813 10.030 5.638 1.00 98.12 120 THR A C 1
ATOM 868 O O . THR A 1 120 ? -2.674 9.880 4.783 1.00 98.12 120 THR A O 1
ATOM 871 N N . ILE A 1 121 ? -1.641 9.167 6.644 1.00 98.69 121 ILE A N 1
ATOM 872 C CA . ILE A 1 121 ? -2.487 7.993 6.884 1.00 98.69 121 ILE A CA 1
ATOM 873 C C . ILE A 1 121 ? -3.744 8.460 7.628 1.00 98.69 121 ILE A C 1
ATOM 875 O O . ILE A 1 121 ? -3.665 8.889 8.783 1.00 98.69 121 ILE A O 1
ATOM 879 N N . ILE A 1 122 ? -4.904 8.389 6.973 1.00 98.75 122 ILE A N 1
ATOM 880 C CA . ILE A 1 122 ? -6.173 8.908 7.503 1.00 98.75 122 ILE A CA 1
ATOM 881 C C . ILE A 1 122 ? -7.175 7.748 7.640 1.00 98.75 122 ILE A C 1
ATOM 883 O O . ILE A 1 122 ? -7.857 7.410 6.668 1.00 98.75 122 ILE A O 1
ATOM 887 N N . PRO A 1 123 ? -7.268 7.102 8.818 1.00 98.62 123 PRO A N 1
ATOM 888 C CA . PRO A 1 123 ? -8.252 6.053 9.066 1.00 98.62 123 PRO A CA 1
ATOM 889 C C . PRO A 1 123 ? -9.652 6.652 9.250 1.00 98.62 123 PRO A C 1
ATOM 891 O O . PRO A 1 123 ? -9.909 7.405 10.189 1.00 98.62 123 PRO A O 1
ATOM 894 N N . LEU A 1 124 ? -10.585 6.294 8.370 1.00 98.62 124 LEU A N 1
ATOM 895 C CA . LEU A 1 124 ? -11.977 6.739 8.415 1.00 98.62 124 LEU A CA 1
ATOM 896 C C . LEU A 1 124 ? -12.786 5.863 9.376 1.00 98.62 124 LEU A C 1
ATOM 898 O O . LEU A 1 124 ? -13.662 5.105 8.967 1.00 98.62 124 LEU A O 1
ATOM 902 N N . ILE A 1 125 ? -12.496 5.963 10.675 1.00 98.25 125 ILE A N 1
ATOM 903 C CA . ILE A 1 125 ? -13.153 5.157 11.723 1.00 98.25 125 ILE A CA 1
ATOM 904 C C . ILE A 1 125 ? -14.674 5.386 11.743 1.00 98.25 125 ILE A C 1
ATOM 906 O O . ILE A 1 125 ? -15.432 4.466 12.036 1.00 98.25 125 ILE A O 1
ATOM 910 N N . SER A 1 126 ? -15.139 6.572 11.341 1.00 98.25 126 SER A N 1
ATOM 911 C CA . SER A 1 126 ? -16.567 6.871 11.163 1.00 98.25 126 SER A CA 1
ATOM 912 C C . SER A 1 126 ? -17.260 6.038 10.074 1.00 98.25 126 SER A C 1
ATOM 914 O O . SER A 1 126 ? -18.485 5.993 10.042 1.00 98.25 126 SER A O 1
ATOM 916 N N . GLN A 1 127 ? -16.498 5.385 9.191 1.00 98.44 127 GLN A N 1
ATOM 917 C CA . GLN A 1 127 ? -16.981 4.493 8.131 1.00 98.44 127 GLN A CA 1
ATOM 918 C C . GLN A 1 127 ? -16.633 3.022 8.403 1.00 98.44 127 GLN A C 1
ATOM 920 O O . GLN A 1 127 ? -16.693 2.189 7.497 1.00 98.44 127 GLN A O 1
ATOM 925 N N . ALA A 1 128 ? -16.237 2.689 9.633 1.00 98.19 128 ALA A N 1
ATOM 926 C CA . ALA A 1 128 ? -15.945 1.314 9.998 1.00 98.19 128 ALA A CA 1
ATOM 927 C C . ALA A 1 128 ? -17.186 0.418 9.850 1.00 98.19 128 ALA A C 1
ATOM 929 O O . ALA A 1 128 ? -18.315 0.824 10.132 1.00 98.19 128 ALA A O 1
ATOM 930 N N . THR A 1 129 ? -16.960 -0.824 9.434 1.00 97.94 129 THR A N 1
ATOM 931 C CA . THR A 1 129 ? -17.957 -1.898 9.443 1.00 97.94 129 THR A CA 1
ATOM 932 C C . THR A 1 129 ? -17.451 -3.030 10.341 1.00 97.94 129 THR A C 1
ATOM 934 O O . THR A 1 129 ? -16.350 -3.511 10.080 1.00 97.94 129 THR A O 1
ATOM 937 N N . PRO A 1 130 ? -18.200 -3.467 11.373 1.00 97.94 130 PRO A N 1
ATOM 938 C CA . PRO A 1 130 ? -19.433 -2.851 11.872 1.00 97.94 130 PRO A CA 1
ATOM 939 C C . PRO A 1 130 ? -19.195 -1.418 12.373 1.00 97.94 130 PRO A C 1
ATOM 941 O O . PRO A 1 130 ? -18.060 -1.027 12.639 1.00 97.94 130 PRO A O 1
ATOM 944 N N . SER A 1 131 ? -20.273 -0.640 12.499 1.00 98.00 131 SER A N 1
ATOM 945 C CA . SER A 1 131 ? -20.182 0.726 13.022 1.00 98.00 131 SER A CA 1
ATOM 946 C C . SER A 1 131 ? -19.651 0.716 14.457 1.00 98.00 131 SER A C 1
ATOM 948 O O . SER A 1 131 ? -20.124 -0.049 15.301 1.00 98.00 131 SER A O 1
ATOM 950 N N . VAL A 1 132 ? -18.668 1.573 14.730 1.00 97.44 132 VAL A N 1
ATOM 951 C CA . VAL A 1 132 ? -18.052 1.747 16.049 1.00 97.44 132 VAL A CA 1
ATOM 952 C C . VAL A 1 132 ? -18.053 3.222 16.432 1.00 97.44 132 VAL A C 1
ATOM 954 O O . VAL A 1 132 ? -17.955 4.103 15.582 1.00 97.44 132 VAL A O 1
ATOM 957 N N . SER A 1 133 ? -18.127 3.497 17.732 1.00 96.62 133 SER A N 1
ATOM 958 C CA . SER A 1 133 ? -18.022 4.849 18.282 1.00 96.62 133 SER A CA 1
ATOM 959 C C . SER A 1 133 ? -16.972 4.884 19.384 1.00 96.62 133 SER A C 1
ATOM 961 O O . SER A 1 133 ? -16.903 3.964 20.201 1.00 96.62 133 SER A O 1
ATOM 963 N N . PHE A 1 134 ? -16.155 5.931 19.407 1.00 97.44 134 PHE A N 1
ATOM 964 C CA . PHE A 1 134 ? -15.124 6.163 20.414 1.00 97.44 134 PHE A CA 1
ATOM 965 C C . PHE A 1 134 ? -15.288 7.571 20.995 1.00 97.44 134 PHE A C 1
ATOM 967 O O . PHE A 1 134 ? -15.587 8.499 20.239 1.00 97.44 134 PHE A O 1
ATOM 974 N N . PRO A 1 135 ? -15.061 7.767 22.305 1.00 98.06 135 PRO A N 1
ATOM 975 C CA . PRO A 1 135 ? -14.826 9.094 22.858 1.00 98.06 135 PRO A CA 1
ATOM 976 C C . PRO A 1 135 ? -13.681 9.796 22.118 1.00 98.06 135 PRO A C 1
ATOM 978 O O . PRO A 1 135 ? -12.702 9.153 21.741 1.00 98.06 135 PRO A O 1
ATOM 981 N N . GLN A 1 136 ? -13.774 11.117 21.949 1.00 97.75 136 GLN A N 1
ATOM 982 C CA . GLN A 1 136 ? -12.794 11.899 21.183 1.00 97.75 136 GLN A CA 1
ATOM 983 C C . GLN A 1 136 ? -11.324 11.629 21.584 1.00 97.75 136 GLN A C 1
ATOM 985 O O . GLN A 1 136 ? -10.517 11.391 20.686 1.00 97.75 136 GLN A O 1
ATOM 990 N N . PRO A 1 137 ? -10.953 11.557 22.882 1.00 98.19 137 PRO A N 1
ATOM 991 C CA . PRO A 1 137 ? -9.569 11.262 23.268 1.00 98.19 137 PRO A CA 1
ATOM 992 C C . PRO A 1 137 ? -9.091 9.864 22.842 1.00 98.19 137 PRO A C 1
ATOM 994 O O . PRO A 1 137 ? -7.937 9.690 22.455 1.00 98.19 137 PRO A O 1
ATOM 997 N N . GLU A 1 138 ? -9.973 8.859 22.884 1.00 97.94 138 GLU A N 1
ATOM 998 C CA . GLU A 1 138 ? -9.657 7.495 22.438 1.00 97.94 138 GLU A CA 1
ATOM 999 C C . GLU A 1 138 ? -9.525 7.430 20.914 1.00 97.94 138 GLU A C 1
ATOM 1001 O O . GLU A 1 138 ? -8.619 6.777 20.399 1.00 97.94 138 GLU A O 1
ATOM 1006 N N . LEU A 1 139 ? -10.393 8.147 20.193 1.00 98.12 139 LEU A N 1
ATOM 1007 C CA . LEU A 1 139 ? -10.351 8.247 18.736 1.00 98.12 139 LEU A CA 1
ATOM 1008 C C . LEU A 1 139 ? -9.039 8.882 18.249 1.00 98.12 139 LEU A C 1
ATOM 1010 O O . LEU A 1 139 ? -8.420 8.389 17.302 1.00 98.12 139 LEU A O 1
ATOM 1014 N N . GLU A 1 140 ? -8.594 9.952 18.909 1.00 98.00 140 GLU A N 1
ATOM 1015 C CA . GLU A 1 140 ? -7.327 10.630 18.617 1.00 98.00 140 GLU A CA 1
ATOM 1016 C C . GLU A 1 140 ? -6.123 9.731 18.906 1.00 98.00 140 GLU A C 1
ATOM 1018 O O . GLU A 1 140 ? -5.231 9.597 18.063 1.00 98.00 140 GLU A O 1
ATOM 1023 N N . ALA A 1 141 ? -6.114 9.061 20.063 1.00 98.19 141 ALA A N 1
ATOM 1024 C CA . ALA A 1 141 ? -5.056 8.125 20.431 1.00 98.19 141 ALA A CA 1
ATOM 1025 C C . ALA A 1 141 ? -4.968 6.947 19.447 1.00 98.19 141 ALA A C 1
ATOM 1027 O O . ALA A 1 141 ? -3.874 6.586 19.007 1.00 98.19 141 ALA A O 1
ATOM 1028 N N . LEU A 1 142 ? -6.113 6.384 19.048 1.00 98.12 142 LEU A N 1
ATOM 1029 C CA . LEU A 1 142 ? -6.194 5.297 18.077 1.00 98.12 142 LEU A CA 1
ATOM 1030 C C . LEU A 1 142 ? -5.713 5.736 16.689 1.00 98.12 142 LEU A C 1
ATOM 1032 O O . LEU A 1 142 ? -4.902 5.046 16.071 1.00 98.12 142 LEU A O 1
ATOM 1036 N N . THR A 1 143 ? -6.152 6.907 16.224 1.00 98.31 143 THR A N 1
ATOM 1037 C CA . THR A 1 143 ? -5.702 7.491 14.950 1.00 98.31 143 THR A CA 1
ATOM 1038 C C . THR A 1 143 ? -4.188 7.679 14.945 1.00 98.31 143 THR A C 1
ATOM 1040 O O . THR A 1 143 ? -3.510 7.250 14.009 1.00 98.31 143 THR A O 1
ATOM 1043 N N . LYS A 1 144 ? -3.632 8.241 16.024 1.00 98.12 144 LYS A N 1
ATOM 1044 C CA . LYS A 1 144 ? -2.186 8.423 16.173 1.00 98.12 144 LYS A CA 1
ATOM 1045 C C . LYS A 1 144 ? -1.437 7.089 16.182 1.00 98.12 144 LYS A C 1
ATOM 1047 O O . LYS A 1 144 ? -0.430 6.959 15.488 1.00 98.12 144 LYS A O 1
ATOM 1052 N N . ARG A 1 145 ? -1.941 6.078 16.899 1.00 97.94 145 ARG A N 1
ATOM 1053 C CA . ARG A 1 145 ? -1.354 4.726 16.911 1.00 97.94 145 ARG A CA 1
ATOM 1054 C C . ARG A 1 145 ? -1.320 4.123 15.505 1.00 97.94 145 ARG A C 1
ATOM 1056 O O . ARG A 1 145 ? -0.296 3.576 15.111 1.00 97.94 145 ARG A O 1
ATOM 1063 N N . ILE A 1 146 ? -2.388 4.269 14.713 1.00 98.00 146 ILE A N 1
ATOM 1064 C CA . ILE A 1 146 ? -2.424 3.805 13.312 1.00 98.00 146 ILE A CA 1
ATOM 1065 C C . ILE A 1 146 ? -1.338 4.506 12.479 1.00 98.00 146 ILE A C 1
ATOM 1067 O O . ILE A 1 146 ? -0.577 3.835 11.779 1.00 98.00 146 ILE A O 1
ATOM 1071 N N . GLN A 1 147 ? -1.210 5.830 12.605 1.00 97.12 147 GLN A N 1
ATOM 1072 C CA . GLN A 1 147 ? -0.203 6.632 11.894 1.00 97.12 147 GLN A CA 1
ATOM 1073 C C . GLN A 1 147 ? 1.243 6.289 12.298 1.00 97.12 147 GLN A C 1
ATOM 1075 O O . GLN A 1 147 ? 2.162 6.359 11.477 1.00 97.12 147 GLN A O 1
ATOM 1080 N N . GLU A 1 148 ? 1.463 5.914 13.561 1.00 94.50 148 GLU A N 1
ATOM 1081 C CA . GLU A 1 148 ? 2.790 5.655 14.131 1.00 94.50 148 GLU A CA 1
ATOM 1082 C C . GLU A 1 148 ? 3.168 4.165 14.194 1.00 94.50 148 GLU A C 1
ATOM 1084 O O . GLU A 1 148 ? 4.328 3.847 14.466 1.00 94.50 148 GLU A O 1
ATOM 1089 N N . ALA A 1 149 ? 2.262 3.244 13.855 1.00 93.81 149 ALA A N 1
ATOM 1090 C CA . ALA A 1 149 ? 2.464 1.796 13.970 1.00 93.81 149 ALA A CA 1
ATOM 1091 C C . ALA A 1 149 ? 3.716 1.277 13.240 1.00 93.81 149 ALA A C 1
ATOM 1093 O O . ALA A 1 149 ? 4.369 0.328 13.677 1.00 93.81 149 ALA A O 1
ATOM 1094 N N . GLY A 1 150 ? 4.095 1.897 12.116 1.00 88.56 150 GLY A N 1
ATOM 1095 C CA . GLY A 1 150 ? 5.358 1.586 11.438 1.00 88.56 150 GLY A CA 1
ATOM 1096 C C . GLY A 1 150 ? 6.582 1.882 12.308 1.00 88.56 150 GLY A C 1
ATOM 1097 O O . GLY A 1 150 ? 7.512 1.077 12.372 1.00 88.56 150 GLY A O 1
ATOM 1098 N N . THR A 1 151 ? 6.555 3.008 13.017 1.00 88.19 151 THR A N 1
ATOM 1099 C CA . THR A 1 151 ? 7.608 3.433 13.943 1.00 88.19 151 THR A CA 1
ATOM 1100 C C . THR A 1 151 ? 7.636 2.558 15.193 1.00 88.19 151 THR A C 1
ATOM 1102 O O . THR A 1 151 ? 8.724 2.216 15.655 1.00 88.19 151 THR A O 1
ATOM 1105 N N . GLU A 1 152 ? 6.477 2.147 15.715 1.00 89.94 152 GLU A N 1
ATOM 1106 C CA . GLU A 1 152 ? 6.390 1.206 16.842 1.00 89.94 152 GLU A CA 1
ATOM 1107 C C . GLU A 1 152 ? 7.102 -0.115 16.531 1.00 89.94 152 GLU A C 1
ATOM 1109 O O . GLU A 1 152 ? 7.924 -0.569 17.323 1.00 89.94 152 GLU A O 1
ATOM 1114 N N . VAL A 1 153 ? 6.884 -0.685 15.340 1.00 89.81 153 VAL A N 1
ATOM 1115 C CA . VAL A 1 153 ? 7.557 -1.928 14.923 1.00 89.81 153 VAL A CA 1
ATOM 1116 C C . VAL A 1 153 ? 9.071 -1.743 14.798 1.00 89.81 153 VAL A C 1
ATOM 1118 O O . VAL A 1 153 ? 9.828 -2.611 15.227 1.00 89.81 153 VAL A O 1
ATOM 1121 N N . VAL A 1 154 ? 9.534 -0.621 14.236 1.00 86.19 154 VAL A N 1
ATOM 1122 C CA . VAL A 1 154 ? 10.978 -0.329 14.136 1.00 86.19 154 VAL A CA 1
ATOM 1123 C C . VAL A 1 154 ? 11.612 -0.222 15.525 1.00 86.19 154 VAL A C 1
ATOM 1125 O O . VAL A 1 154 ? 12.694 -0.767 15.747 1.00 86.19 154 VAL A O 1
ATOM 1128 N N . LYS A 1 155 ? 10.934 0.442 16.471 1.00 87.75 155 LYS A N 1
ATOM 1129 C CA . LYS A 1 155 ? 11.380 0.543 17.868 1.00 87.75 155 LYS A CA 1
ATOM 1130 C C . LYS A 1 155 ? 11.407 -0.828 18.547 1.00 87.75 155 LYS A C 1
ATOM 1132 O O . LYS A 1 155 ? 12.416 -1.170 19.152 1.00 87.75 155 LYS A O 1
ATOM 1137 N N . ALA A 1 156 ? 10.352 -1.630 18.393 1.00 89.44 156 ALA A N 1
ATOM 1138 C CA . ALA A 1 156 ? 10.259 -2.976 18.964 1.00 89.44 156 ALA A CA 1
ATOM 1139 C C . ALA A 1 156 ? 11.341 -3.925 18.422 1.00 89.44 156 ALA A C 1
ATOM 1141 O O . ALA A 1 156 ? 11.834 -4.786 19.143 1.00 89.44 156 ALA A O 1
ATOM 1142 N N . LYS A 1 157 ? 11.762 -3.735 17.167 1.00 87.69 157 LYS A N 1
ATOM 1143 C CA . LYS A 1 157 ? 12.890 -4.451 16.555 1.00 87.69 157 LYS A CA 1
ATOM 1144 C C . LYS A 1 157 ? 14.260 -3.834 16.867 1.00 87.69 157 LYS A C 1
ATOM 1146 O O . LYS A 1 157 ? 15.236 -4.192 16.215 1.00 87.69 157 LYS A O 1
ATOM 1151 N N . ALA A 1 158 ? 14.347 -2.884 17.800 1.00 84.94 158 ALA A N 1
ATOM 1152 C CA . ALA A 1 158 ? 15.580 -2.179 18.157 1.00 84.94 158 ALA A CA 1
ATOM 1153 C C . ALA A 1 158 ? 16.332 -1.591 16.941 1.00 84.94 158 ALA A C 1
ATOM 1155 O O . ALA A 1 158 ? 17.559 -1.578 16.890 1.00 84.94 158 ALA A O 1
ATOM 1156 N N . GLY A 1 159 ? 15.598 -1.129 15.922 1.00 79.25 159 GLY A N 1
ATOM 1157 C CA . GLY A 1 159 ? 16.181 -0.585 14.694 1.00 79.25 159 GLY A CA 1
ATOM 1158 C C . GLY A 1 159 ? 16.717 -1.625 13.702 1.00 79.25 159 GLY A C 1
ATOM 1159 O O . GLY A 1 159 ? 17.201 -1.234 12.641 1.00 79.25 159 GLY A O 1
ATOM 1160 N N . ALA A 1 160 ? 16.578 -2.930 13.968 1.00 81.75 160 ALA A N 1
ATOM 1161 C CA . ALA A 1 160 ? 16.988 -4.022 13.076 1.00 81.75 160 ALA A CA 1
ATOM 1162 C C . ALA A 1 160 ? 16.025 -4.242 11.883 1.00 81.75 160 ALA A C 1
ATOM 1164 O O . ALA A 1 160 ? 15.823 -5.363 11.416 1.00 81.75 160 ALA A O 1
ATOM 1165 N N . GLY A 1 161 ? 15.401 -3.168 11.391 1.00 82.00 161 GLY A N 1
ATOM 1166 C CA . GLY A 1 161 ? 14.457 -3.174 10.273 1.00 82.00 161 GLY A CA 1
ATOM 1167 C C . GLY A 1 161 ? 13.022 -2.806 10.656 1.00 82.00 161 GLY A C 1
ATOM 1168 O O . GLY A 1 161 ? 12.724 -2.404 11.779 1.00 82.00 161 GLY A O 1
ATOM 1169 N N . SER A 1 162 ? 12.122 -2.919 9.679 1.00 86.12 162 SER A N 1
ATOM 1170 C CA . SER A 1 162 ? 10.709 -2.530 9.774 1.00 86.12 162 SER A CA 1
ATOM 1171 C C . SER A 1 162 ? 9.770 -3.748 9.730 1.00 86.12 162 SER A C 1
ATOM 1173 O O . SER A 1 162 ? 10.193 -4.896 9.909 1.00 86.12 162 SER A O 1
ATOM 1175 N N . ALA A 1 163 ? 8.467 -3.511 9.556 1.00 90.44 163 ALA A N 1
ATOM 1176 C CA . ALA A 1 163 ? 7.472 -4.565 9.384 1.00 90.44 163 ALA A CA 1
ATOM 1177 C C . ALA A 1 163 ? 7.788 -5.422 8.147 1.00 90.44 163 ALA A C 1
ATOM 1179 O O . ALA A 1 163 ? 7.887 -4.906 7.039 1.00 90.44 163 ALA A O 1
ATOM 1180 N N . THR A 1 164 ? 7.936 -6.732 8.353 1.00 94.31 164 THR A N 1
ATOM 1181 C CA . THR A 1 164 ? 8.237 -7.704 7.29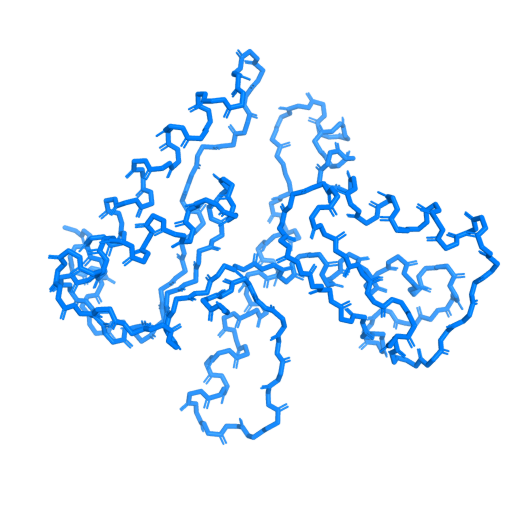2 1.00 94.31 164 THR A CA 1
ATOM 1182 C C . THR A 1 164 ? 7.078 -8.675 7.119 1.00 94.31 164 THR A C 1
ATOM 1184 O O . THR A 1 164 ? 6.411 -8.641 6.095 1.00 94.31 164 THR A O 1
ATOM 1187 N N . LEU A 1 165 ? 6.766 -9.473 8.145 1.00 97.19 165 LEU A N 1
ATOM 1188 C CA . LEU A 1 165 ? 5.707 -10.490 8.087 1.00 97.19 165 LEU A CA 1
ATOM 1189 C C . LEU A 1 165 ? 4.319 -9.885 7.839 1.00 97.19 165 LEU A C 1
ATOM 1191 O O . LEU A 1 165 ? 3.610 -10.311 6.934 1.00 97.19 165 LEU A O 1
ATOM 1195 N N . SER A 1 166 ? 3.951 -8.845 8.591 1.00 97.44 166 SER A N 1
ATOM 1196 C CA . SER A 1 166 ? 2.668 -8.163 8.394 1.00 97.44 166 SER A CA 1
ATOM 1197 C C . SER A 1 166 ? 2.594 -7.430 7.052 1.00 97.44 166 SER A C 1
ATOM 1199 O O . SER A 1 166 ? 1.528 -7.388 6.445 1.00 97.44 166 SER A O 1
ATOM 1201 N N . MET A 1 167 ? 3.720 -6.917 6.543 1.00 97.69 167 MET A N 1
ATOM 1202 C CA . MET A 1 167 ? 3.778 -6.329 5.201 1.00 97.69 167 MET A CA 1
ATOM 1203 C C . MET A 1 167 ? 3.636 -7.398 4.110 1.00 97.69 167 MET A C 1
ATOM 1205 O O . MET A 1 167 ? 2.930 -7.170 3.136 1.00 97.69 167 MET A O 1
ATOM 1209 N N . ALA A 1 168 ? 4.242 -8.576 4.279 1.00 98.19 168 ALA A N 1
ATOM 1210 C CA . ALA A 1 168 ? 4.074 -9.696 3.355 1.00 98.19 168 ALA A CA 1
ATOM 1211 C C . ALA A 1 168 ? 2.612 -10.162 3.307 1.00 98.19 168 ALA A C 1
ATOM 1213 O O . ALA A 1 168 ? 2.065 -10.330 2.221 1.00 98.19 168 ALA A O 1
ATOM 1214 N N . PHE A 1 169 ? 1.954 -10.279 4.466 1.00 98.50 169 PHE A N 1
ATOM 1215 C CA . PHE A 1 169 ? 0.520 -10.563 4.546 1.00 98.50 169 PHE A CA 1
ATOM 1216 C C . PHE A 1 169 ? -0.319 -9.509 3.808 1.00 98.50 169 PHE A C 1
ATOM 1218 O O . PHE A 1 169 ? -1.142 -9.854 2.963 1.00 98.50 169 PHE A O 1
ATOM 1225 N N . ALA A 1 170 ? -0.087 -8.223 4.082 1.00 98.38 170 ALA A N 1
ATOM 1226 C CA . ALA A 1 170 ? -0.834 -7.136 3.454 1.00 98.38 170 ALA A CA 1
ATOM 1227 C C . ALA A 1 170 ? -0.600 -7.059 1.934 1.00 98.38 170 ALA A C 1
ATOM 1229 O O . ALA A 1 170 ? -1.550 -6.880 1.174 1.00 98.38 170 ALA A O 1
ATOM 1230 N N . GLY A 1 171 ? 0.645 -7.243 1.485 1.00 98.38 171 GLY A N 1
ATOM 1231 C CA . GLY A 1 171 ? 0.994 -7.296 0.065 1.00 98.38 171 GLY A CA 1
ATOM 1232 C C . GLY A 1 171 ? 0.360 -8.488 -0.651 1.00 98.38 171 GLY A C 1
ATOM 1233 O O . GLY A 1 171 ? -0.183 -8.322 -1.740 1.00 98.38 171 GLY A O 1
ATOM 1234 N N . ALA A 1 172 ? 0.361 -9.667 -0.021 1.00 98.62 172 ALA A N 1
ATOM 1235 C CA . ALA A 1 172 ? -0.295 -10.856 -0.558 1.00 98.62 172 ALA A CA 1
ATOM 1236 C C . ALA A 1 172 ? -1.814 -10.669 -0.660 1.00 98.62 172 ALA A C 1
ATOM 1238 O O . ALA A 1 172 ? -2.386 -10.953 -1.708 1.00 98.62 172 ALA A O 1
ATOM 1239 N N . ARG A 1 173 ? -2.461 -10.126 0.384 1.00 98.50 173 ARG A N 1
ATOM 1240 C CA . ARG A 1 173 ? -3.893 -9.792 0.355 1.00 98.50 173 ARG A CA 1
ATOM 1241 C C . ARG A 1 173 ? -4.227 -8.892 -0.835 1.00 98.50 173 ARG A C 1
ATOM 1243 O O . ARG A 1 173 ? -5.130 -9.220 -1.595 1.00 98.50 173 ARG A O 1
ATOM 1250 N N . PHE A 1 174 ? -3.486 -7.800 -1.018 1.00 98.75 174 PHE A N 1
ATOM 1251 C CA . PHE A 1 174 ? -3.727 -6.873 -2.124 1.00 98.75 174 PHE A CA 1
ATOM 1252 C C . PHE A 1 174 ? -3.554 -7.542 -3.494 1.00 98.75 174 PHE A C 1
ATOM 1254 O O . PHE A 1 174 ? -4.407 -7.399 -4.370 1.00 98.75 174 PHE A O 1
ATOM 1261 N N . ALA A 1 175 ? -2.484 -8.324 -3.665 1.00 98.56 175 ALA A N 1
ATOM 1262 C CA . ALA A 1 175 ? -2.238 -9.064 -4.898 1.00 98.56 175 ALA A CA 1
ATOM 1263 C C . ALA A 1 175 ? -3.357 -10.080 -5.192 1.00 98.56 175 ALA A C 1
ATOM 1265 O O . ALA A 1 175 ? -3.815 -10.169 -6.328 1.00 98.56 175 ALA A O 1
ATOM 1266 N N . PHE A 1 176 ? -3.852 -10.803 -4.183 1.00 98.50 176 PHE A N 1
ATOM 1267 C CA . PHE A 1 176 ? -4.970 -11.734 -4.357 1.00 98.50 176 PHE A CA 1
ATOM 1268 C C . PHE A 1 176 ? -6.291 -11.032 -4.673 1.00 98.50 176 PHE A C 1
ATOM 1270 O O . PHE A 1 176 ? -7.059 -11.547 -5.489 1.00 98.50 176 PHE A O 1
ATOM 1277 N N . SER A 1 177 ? -6.551 -9.858 -4.091 1.00 98.62 177 SER A N 1
ATOM 1278 C CA . SER A 1 177 ? -7.703 -9.027 -4.457 1.00 98.62 177 SER A CA 1
ATOM 1279 C C . SER A 1 177 ? -7.629 -8.626 -5.937 1.00 98.62 177 SER A C 1
ATOM 1281 O O . SER A 1 177 ? -8.589 -8.843 -6.676 1.00 98.62 177 SER A O 1
ATOM 1283 N N . LEU A 1 178 ? -6.468 -8.162 -6.413 1.00 97.94 178 LEU A N 1
ATOM 1284 C CA . LEU A 1 178 ? -6.258 -7.856 -7.833 1.00 97.94 178 LEU A CA 1
ATOM 1285 C C . LEU A 1 178 ? -6.454 -9.072 -8.743 1.00 97.94 178 LEU A C 1
ATOM 1287 O O . LEU A 1 178 ? -7.175 -8.977 -9.732 1.00 97.94 178 LEU A O 1
ATOM 1291 N N . ILE A 1 179 ? -5.857 -10.218 -8.405 1.00 98.38 179 ILE A N 1
ATOM 1292 C CA . ILE A 1 179 ? -6.007 -11.457 -9.184 1.00 98.38 179 ILE A CA 1
ATOM 1293 C C . ILE A 1 179 ? -7.478 -11.879 -9.242 1.00 98.38 179 ILE A C 1
ATOM 1295 O O . ILE A 1 179 ? -7.977 -12.222 -10.309 1.00 98.38 179 ILE A O 1
ATOM 1299 N N . SER A 1 180 ? -8.197 -11.796 -8.121 1.00 98.31 180 SER A N 1
ATOM 1300 C CA . SER A 1 180 ? -9.624 -12.124 -8.077 1.00 98.31 180 SER A CA 1
ATOM 1301 C C . SER A 1 180 ? -10.437 -11.214 -9.002 1.00 98.31 180 SER A C 1
ATOM 1303 O O . SER A 1 180 ? -11.297 -11.695 -9.736 1.00 98.31 180 SER A O 1
ATOM 1305 N N . ALA A 1 181 ? -10.151 -9.909 -8.997 1.00 98.25 181 ALA A N 1
ATOM 1306 C CA . ALA A 1 181 ? -10.808 -8.949 -9.881 1.00 98.25 181 ALA A CA 1
ATOM 1307 C C . ALA A 1 181 ? -10.482 -9.215 -11.363 1.00 98.25 181 ALA A C 1
ATOM 1309 O O . ALA A 1 181 ? -11.381 -9.187 -12.201 1.00 98.25 181 ALA A O 1
ATOM 1310 N N . LEU A 1 182 ? -9.226 -9.549 -11.691 1.00 97.19 182 LEU A N 1
ATOM 1311 C CA . LEU A 1 182 ? -8.813 -9.950 -13.044 1.00 97.19 182 LEU A CA 1
ATOM 1312 C C . LEU A 1 182 ? -9.525 -11.223 -13.525 1.00 97.19 182 LEU A C 1
ATOM 1314 O O . LEU A 1 182 ? -9.821 -11.351 -14.709 1.00 97.19 182 LEU A O 1
ATOM 1318 N N . GLN A 1 183 ? -9.847 -12.137 -12.608 1.00 98.00 183 GLN A N 1
ATOM 1319 C CA . GLN A 1 183 ? -10.628 -13.348 -12.880 1.00 98.00 183 GLN A CA 1
ATOM 1320 C C . GLN A 1 183 ? -12.143 -13.096 -12.980 1.00 98.00 183 GLN A C 1
ATOM 1322 O O . GLN A 1 183 ? -12.912 -14.043 -13.133 1.00 98.00 183 GLN A O 1
ATOM 1327 N N . GLY A 1 184 ? -12.586 -11.837 -12.902 1.00 97.75 184 GLY A N 1
ATOM 1328 C CA . GLY A 1 184 ? -13.990 -11.458 -13.048 1.00 97.75 184 GLY A CA 1
ATOM 1329 C C . GLY A 1 184 ? -14.804 -11.523 -11.756 1.00 97.75 184 GLY A C 1
ATOM 1330 O O . GLY A 1 184 ? -16.028 -11.445 -11.816 1.00 97.75 184 GLY A O 1
ATOM 1331 N N . LYS A 1 185 ? -14.168 -11.650 -10.581 1.00 98.31 185 LYS A N 1
ATOM 1332 C CA . LYS A 1 185 ? -14.888 -11.531 -9.308 1.00 98.31 185 LYS A CA 1
ATOM 1333 C C . LYS A 1 185 ? -15.403 -10.101 -9.141 1.00 98.31 185 LYS A C 1
ATOM 1335 O O . LYS A 1 185 ? -14.624 -9.152 -9.063 1.00 98.31 185 LYS A O 1
ATOM 1340 N N . GLU A 1 186 ? -16.716 -9.962 -9.028 1.00 97.75 186 GLU A N 1
ATOM 1341 C CA . GLU A 1 186 ? -17.370 -8.679 -8.779 1.00 97.75 186 GLU A CA 1
ATOM 1342 C C . GLU A 1 186 ? -17.235 -8.235 -7.312 1.00 97.75 186 GLU A C 1
ATOM 1344 O O . GLU A 1 186 ? -16.987 -9.039 -6.408 1.00 97.75 186 GLU A O 1
ATOM 1349 N N . GLY A 1 187 ? -17.398 -6.931 -7.066 1.00 97.31 187 GLY A N 1
ATOM 1350 C CA . GLY A 1 187 ? -17.438 -6.368 -5.711 1.00 97.31 187 GLY A CA 1
ATOM 1351 C C . GLY A 1 187 ? -16.109 -6.395 -4.946 1.00 97.31 187 GLY A C 1
ATOM 1352 O O . GLY A 1 187 ? -16.108 -6.232 -3.727 1.00 97.31 187 GLY A O 1
ATOM 1353 N N . VAL A 1 188 ? -14.973 -6.603 -5.621 1.00 98.19 188 VAL A N 1
ATOM 1354 C CA . VAL A 1 188 ? -13.648 -6.521 -4.991 1.00 98.19 188 VAL A CA 1
ATOM 1355 C C . VAL A 1 188 ? -13.262 -5.056 -4.793 1.00 98.19 188 VAL A C 1
ATOM 1357 O O . VAL A 1 188 ? -13.076 -4.321 -5.760 1.00 98.19 188 VAL A O 1
ATOM 1360 N N . VAL A 1 189 ? -13.121 -4.640 -3.534 1.00 97.88 189 VAL A N 1
ATOM 1361 C CA . VAL A 1 189 ? -12.781 -3.264 -3.149 1.00 97.88 189 VAL A CA 1
ATOM 1362 C C . VAL A 1 189 ? -11.574 -3.281 -2.216 1.00 97.88 189 VAL A C 1
ATOM 1364 O O . VAL A 1 189 ? -11.574 -3.983 -1.208 1.00 97.88 189 VAL A O 1
ATOM 1367 N N . GLU A 1 190 ? -10.554 -2.488 -2.536 1.00 98.38 190 GLU A N 1
ATOM 1368 C CA . GLU A 1 190 ? -9.373 -2.261 -1.696 1.00 98.38 190 GLU A CA 1
ATOM 1369 C C . GLU A 1 190 ? -8.983 -0.779 -1.760 1.00 98.38 190 GLU A C 1
ATOM 1371 O O . GLU A 1 190 ? -9.125 -0.139 -2.805 1.00 98.38 190 GLU A O 1
ATOM 1376 N N . CYS A 1 191 ? -8.452 -0.228 -0.664 1.00 98.50 191 CYS A N 1
ATOM 1377 C CA . CYS A 1 191 ? -7.793 1.079 -0.716 1.00 98.50 191 CYS A CA 1
ATOM 1378 C C . CYS A 1 191 ? -6.353 0.909 -1.222 1.00 98.50 191 CYS A C 1
ATOM 1380 O O . CYS A 1 191 ? -5.645 -0.019 -0.823 1.00 98.50 191 CYS A O 1
ATOM 1382 N N . ALA A 1 192 ? -5.913 1.832 -2.073 1.00 98.69 192 ALA A N 1
ATOM 1383 C CA . ALA A 1 192 ? -4.549 1.908 -2.583 1.00 98.69 192 ALA A CA 1
ATOM 1384 C C . ALA A 1 192 ? -4.172 3.368 -2.855 1.00 98.69 192 ALA A C 1
ATOM 1386 O O . ALA A 1 192 ? -5.038 4.207 -3.107 1.00 98.69 192 ALA A O 1
ATOM 1387 N N . PHE A 1 193 ? -2.876 3.673 -2.844 1.00 98.75 193 PHE A N 1
ATOM 1388 C CA . PHE A 1 193 ? -2.375 4.976 -3.275 1.00 98.75 193 PHE A CA 1
ATOM 1389 C C . PHE A 1 193 ? -2.228 4.990 -4.801 1.00 98.75 193 PHE A C 1
ATOM 1391 O O . PHE A 1 193 ? -1.331 4.350 -5.347 1.00 98.75 193 PHE A O 1
ATOM 1398 N N . VAL A 1 194 ? -3.121 5.690 -5.495 1.00 98.69 194 VAL A N 1
ATOM 1399 C CA . VAL A 1 194 ? -3.227 5.688 -6.966 1.00 98.69 194 VAL A CA 1
ATOM 1400 C C . VAL A 1 194 ? -3.239 7.111 -7.520 1.00 98.69 194 VAL A C 1
ATOM 1402 O O . VAL A 1 194 ? -3.304 8.084 -6.765 1.00 98.69 194 VAL A O 1
ATOM 1405 N N . LYS A 1 195 ? -3.191 7.257 -8.850 1.00 98.06 195 LYS A N 1
ATOM 1406 C CA . LYS A 1 195 ? -3.458 8.553 -9.478 1.00 98.06 195 LYS A CA 1
ATOM 1407 C C . LYS A 1 195 ? -4.920 8.934 -9.222 1.00 98.06 195 LYS A C 1
ATOM 1409 O O . LYS A 1 195 ? -5.821 8.334 -9.795 1.00 98.06 195 LYS A O 1
ATOM 1414 N N . SER A 1 196 ? -5.107 9.947 -8.381 1.00 93.25 196 SER A N 1
ATOM 1415 C CA . SER A 1 196 ? -6.391 10.589 -8.092 1.00 93.25 196 SER A CA 1
ATOM 1416 C C . SER A 1 196 ? -6.429 12.028 -8.590 1.00 93.25 196 SER A C 1
ATOM 1418 O O . SER A 1 196 ? -5.357 12.575 -8.967 1.00 93.25 196 SER A O 1
#